Protein AF-A0AAN1PMI5-F1 (afdb_monomer_lite)

InterPro domains:
  IPR036388 Winged helix-like DNA-binding domain superfamily [G3DSA:1.10.10.10] (230-266)

Structure (mmCIF, N/CA/C/O backbone):
data_AF-A0AAN1PMI5-F1
#
_entry.id   AF-A0AAN1PMI5-F1
#
loop_
_atom_site.group_PDB
_atom_site.id
_atom_site.type_symbol
_atom_site.label_atom_id
_atom_site.label_alt_id
_atom_site.label_comp_id
_atom_site.label_asym_id
_atom_site.label_entity_id
_atom_site.label_seq_id
_atom_site.pdbx_PDB_ins_code
_atom_site.Cartn_x
_atom_site.Cartn_y
_atom_site.Cartn_z
_atom_site.occupancy
_atom_site.B_iso_or_equiv
_atom_site.auth_seq_id
_atom_site.auth_comp_id
_atom_site.auth_asym_id
_atom_site.auth_atom_id
_atom_site.pdbx_PDB_model_num
ATOM 1 N N . MET A 1 1 ? -7.254 13.431 30.956 1.00 27.53 1 MET A N 1
ATOM 2 C CA . MET A 1 1 ? -8.664 13.097 30.636 1.00 27.53 1 MET A CA 1
ATOM 3 C C . MET A 1 1 ? -8.718 12.300 29.336 1.00 27.53 1 MET A C 1
ATOM 5 O O . MET A 1 1 ? -8.447 12.850 28.279 1.00 27.53 1 MET A O 1
ATOM 9 N N . LEU A 1 2 ? -9.008 10.998 29.404 1.00 26.94 2 LEU A N 1
ATOM 10 C CA . LEU A 1 2 ? -9.153 10.134 28.225 1.00 26.94 2 LEU A CA 1
ATOM 11 C C . LEU A 1 2 ? -10.591 10.229 27.701 1.00 26.94 2 LEU A C 1
ATOM 13 O O . LEU A 1 2 ? -11.510 9.644 28.277 1.00 26.94 2 LEU A O 1
ATOM 17 N N . VAL A 1 3 ? -10.781 10.979 26.616 1.00 29.52 3 VAL A N 1
ATOM 18 C CA . VAL A 1 3 ? -12.061 11.077 25.907 1.00 29.52 3 VAL A CA 1
ATOM 19 C C . VAL A 1 3 ? -12.350 9.723 25.256 1.00 29.52 3 VAL A C 1
ATOM 21 O O . VAL A 1 3 ? -11.717 9.333 24.275 1.00 29.52 3 VAL A O 1
ATOM 24 N N . LYS A 1 4 ? -13.306 8.976 25.819 1.00 29.77 4 LYS A N 1
ATOM 25 C CA . LYS A 1 4 ? -13.893 7.802 25.167 1.00 29.77 4 LYS A CA 1
ATOM 26 C C . LYS A 1 4 ? -14.594 8.277 23.895 1.00 29.77 4 LYS A C 1
ATOM 28 O O . LYS A 1 4 ? -15.714 8.775 23.963 1.00 29.77 4 LYS A O 1
ATOM 33 N N . ALA A 1 5 ? -13.961 8.093 22.740 1.00 35.41 5 ALA A N 1
ATOM 34 C CA . ALA A 1 5 ? -14.649 8.194 21.463 1.00 35.41 5 ALA A CA 1
ATOM 35 C C . ALA A 1 5 ? -15.694 7.069 21.398 1.00 35.41 5 ALA A C 1
ATOM 37 O O . ALA A 1 5 ? -15.388 5.930 21.045 1.00 35.41 5 ALA A O 1
ATOM 38 N N . LYS A 1 6 ? -16.941 7.377 21.771 1.00 33.78 6 LYS A N 1
ATOM 39 C CA . LYS A 1 6 ? -18.114 6.594 21.372 1.00 33.78 6 LYS A CA 1
ATOM 40 C C . LYS A 1 6 ? -18.326 6.820 19.872 1.00 33.78 6 LYS A C 1
ATOM 42 O O . LYS A 1 6 ? -19.284 7.462 19.461 1.00 33.78 6 LYS A O 1
ATOM 47 N N . GLY A 1 7 ? -17.402 6.319 19.052 1.00 34.88 7 GLY A N 1
ATOM 48 C CA . GLY A 1 7 ? -17.653 6.166 17.628 1.00 34.88 7 GLY A CA 1
ATOM 49 C C . GLY A 1 7 ? -18.836 5.219 17.500 1.00 34.88 7 GLY A C 1
ATOM 50 O O . GLY A 1 7 ? -18.758 4.080 17.968 1.00 34.88 7 GLY A O 1
ATOM 51 N N . LYS A 1 8 ? -19.952 5.715 16.959 1.00 33.12 8 LYS A N 1
ATOM 52 C CA . LYS A 1 8 ? -21.109 4.886 16.624 1.00 33.12 8 LYS A CA 1
ATOM 53 C C . LYS A 1 8 ? -20.585 3.663 15.869 1.00 33.12 8 LYS A C 1
ATOM 55 O O . LYS A 1 8 ? -19.782 3.796 14.945 1.00 33.12 8 LYS A O 1
ATOM 60 N N . THR A 1 9 ? -20.975 2.471 16.316 1.00 34.53 9 THR A N 1
ATOM 61 C CA . THR A 1 9 ? -20.734 1.217 15.598 1.00 34.53 9 THR A CA 1
ATOM 62 C C . THR A 1 9 ? -21.056 1.464 14.124 1.00 34.53 9 THR A C 1
ATOM 64 O O . THR A 1 9 ? -22.118 2.042 13.886 1.00 34.53 9 THR A O 1
ATOM 67 N N . PRO A 1 10 ? -20.192 1.095 13.154 1.00 36.53 10 PRO A N 1
ATOM 68 C CA . PRO A 1 10 ? -20.501 1.299 11.746 1.00 36.53 10 PRO A CA 1
ATOM 69 C C . PRO A 1 10 ? -21.864 0.673 11.486 1.00 36.53 10 PRO A C 1
ATOM 71 O O . PRO A 1 10 ? -22.021 -0.546 11.622 1.00 36.53 10 PRO A O 1
ATOM 74 N N . GLN A 1 11 ? -22.864 1.515 11.233 1.00 34.16 11 GLN A N 1
ATOM 75 C CA . GLN A 1 11 ? -24.152 1.031 10.781 1.00 34.16 11 GLN A CA 1
ATOM 76 C C . GLN A 1 11 ? -23.886 0.269 9.484 1.00 34.16 11 GLN A C 1
ATOM 78 O O . GLN A 1 11 ? -22.974 0.625 8.728 1.00 34.16 11 GLN A O 1
ATOM 83 N N . ARG A 1 12 ? -24.624 -0.832 9.279 1.00 31.45 12 ARG A N 1
ATOM 84 C CA . ARG A 1 12 ? -24.643 -1.542 7.994 1.00 31.45 12 ARG A CA 1
ATOM 85 C C . ARG A 1 12 ? -24.665 -0.484 6.890 1.00 31.45 12 ARG A C 1
ATOM 87 O O . ARG A 1 12 ? -25.460 0.447 7.032 1.00 31.45 12 ARG A O 1
ATOM 94 N N . PRO A 1 13 ? -23.839 -0.589 5.834 1.00 33.56 13 PRO A N 1
ATOM 95 C CA . PRO A 1 13 ? -24.098 0.225 4.666 1.00 33.56 13 PRO A CA 1
ATOM 96 C C . PRO A 1 13 ? -25.544 -0.074 4.277 1.00 33.56 13 PRO A C 1
ATOM 98 O O . PRO A 1 13 ? -25.895 -1.225 4.004 1.00 33.56 13 PRO A O 1
ATOM 101 N N . SER A 1 14 ? -26.381 0.959 4.399 1.00 34.44 14 SER A N 1
ATOM 102 C CA . SER A 1 14 ? -27.652 1.057 3.703 1.00 34.44 14 SER A CA 1
ATOM 103 C C . SER A 1 14 ? -27.407 0.489 2.315 1.00 34.44 14 SER A C 1
ATOM 105 O O . SER A 1 14 ? -26.439 0.867 1.650 1.00 34.44 14 SER A O 1
ATOM 107 N N . SER A 1 15 ? -28.209 -0.495 1.926 1.00 42.62 15 SER A N 1
ATOM 108 C CA . SER A 1 15 ? -28.335 -0.876 0.532 1.00 42.62 15 SER A CA 1
ATOM 109 C C . SER A 1 15 ? -28.836 0.362 -0.209 1.00 42.62 15 SER A C 1
ATOM 111 O O . SER A 1 15 ? -30.043 0.564 -0.335 1.00 42.62 15 SER A O 1
ATOM 113 N N . ASP A 1 16 ? -27.902 1.222 -0.619 1.00 34.88 16 ASP A N 1
ATOM 114 C CA . ASP A 1 16 ? -28.136 2.382 -1.466 1.00 34.88 16 ASP A CA 1
ATOM 115 C C . ASP A 1 16 ? -28.576 1.853 -2.837 1.00 34.88 16 ASP A C 1
ATOM 117 O O . ASP A 1 16 ? -27.803 1.789 -3.790 1.00 34.88 16 ASP A O 1
ATOM 121 N N . ASN A 1 17 ? -29.856 1.494 -2.937 1.00 38.47 17 ASN A N 1
ATOM 122 C CA . ASN A 1 17 ? -30.593 1.283 -4.185 1.00 38.47 17 ASN A CA 1
ATOM 123 C C . ASN A 1 17 ? -30.896 2.614 -4.894 1.00 38.47 17 ASN A C 1
ATOM 125 O O . ASN A 1 17 ? -31.873 2.748 -5.623 1.00 38.47 17 ASN A O 1
ATOM 129 N N . ILE A 1 18 ? -30.057 3.625 -4.684 1.00 46.09 18 ILE A N 1
ATOM 130 C CA . ILE A 1 18 ? -30.156 4.916 -5.343 1.00 46.09 18 ILE A CA 1
ATOM 131 C C . ILE A 1 18 ? -28.731 5.348 -5.643 1.00 46.09 18 ILE A C 1
ATOM 133 O O . ILE A 1 18 ? -28.076 5.922 -4.782 1.00 46.09 18 ILE A O 1
ATOM 137 N N . ARG A 1 19 ? -28.228 5.078 -6.850 1.00 39.59 19 ARG A N 1
ATOM 138 C CA . ARG A 1 19 ? -27.081 5.814 -7.397 1.00 39.59 19 ARG A CA 1
ATOM 139 C C . ARG A 1 19 ? -27.031 5.685 -8.913 1.00 39.59 19 ARG A C 1
ATOM 141 O O . ARG A 1 19 ? -26.910 4.598 -9.469 1.00 39.59 19 ARG A O 1
ATOM 148 N N . LYS A 1 20 ? -27.110 6.850 -9.560 1.00 39.72 20 LYS A N 1
ATOM 149 C CA . LYS A 1 20 ? -26.684 7.097 -10.941 1.00 39.72 20 LYS A CA 1
ATOM 150 C C . LYS A 1 20 ? -25.371 6.348 -11.212 1.00 39.72 20 LYS A C 1
ATOM 152 O O . LYS A 1 20 ? -24.484 6.362 -10.358 1.00 39.72 20 LYS A O 1
ATOM 157 N N . LYS A 1 21 ? -25.262 5.720 -12.389 1.00 33.56 21 LYS A N 1
ATOM 158 C CA . LYS A 1 21 ? -24.075 5.005 -12.893 1.00 33.56 21 LYS A CA 1
ATOM 159 C C . LYS A 1 21 ? -22.876 5.958 -13.053 1.00 33.56 21 LYS A C 1
ATOM 161 O O . LYS A 1 21 ? -22.503 6.306 -14.164 1.00 33.56 21 LYS A O 1
ATOM 166 N N . TYR A 1 22 ? -22.266 6.384 -11.955 1.00 42.50 22 TYR A N 1
ATOM 167 C CA . TYR A 1 22 ? -20.871 6.801 -11.967 1.00 42.50 22 TYR A CA 1
ATOM 168 C C . TYR A 1 22 ? -20.057 5.533 -11.734 1.00 42.50 22 TYR A C 1
ATOM 170 O O . TYR A 1 22 ? -20.171 4.905 -10.679 1.00 42.50 22 TYR A O 1
ATOM 178 N N . THR A 1 23 ? -19.288 5.111 -12.736 1.00 45.38 23 THR A N 1
ATOM 179 C CA . THR A 1 23 ? -18.279 4.061 -12.578 1.00 45.38 23 THR A CA 1
ATOM 180 C C . THR A 1 23 ? -17.392 4.445 -11.404 1.00 45.38 23 THR A C 1
ATOM 182 O O . THR A 1 23 ? -16.664 5.432 -11.453 1.00 45.38 23 THR A O 1
ATOM 185 N N . THR A 1 24 ? -17.520 3.708 -10.304 1.00 58.81 24 THR A N 1
ATOM 186 C CA . THR A 1 24 ? -16.707 3.932 -9.115 1.00 58.81 24 THR A CA 1
ATOM 187 C C . THR A 1 24 ? -15.262 3.622 -9.491 1.00 58.81 24 THR A C 1
ATOM 189 O O . THR A 1 24 ? -14.942 2.460 -9.737 1.00 58.81 24 THR A O 1
ATOM 192 N N . LEU A 1 25 ? -14.411 4.648 -9.586 1.00 65.25 25 LEU A N 1
ATOM 193 C CA . LEU A 1 25 ? -12.983 4.471 -9.849 1.00 65.25 25 LEU A CA 1
ATOM 194 C C . LEU A 1 25 ? -12.391 3.613 -8.729 1.00 65.25 25 LEU A C 1
ATOM 196 O O . LEU A 1 25 ? -12.388 3.997 -7.558 1.00 65.25 25 LEU A O 1
ATOM 200 N N . ALA A 1 26 ? -11.959 2.409 -9.094 1.00 80.00 26 ALA A N 1
ATOM 201 C CA . ALA A 1 26 ? -11.334 1.494 -8.161 1.00 80.00 26 ALA A CA 1
ATOM 202 C C . ALA A 1 26 ? -9.958 2.034 -7.753 1.00 80.00 26 ALA A C 1
ATOM 204 O O . ALA A 1 26 ? -9.209 2.556 -8.579 1.00 80.00 26 ALA A O 1
ATOM 205 N N . LEU A 1 27 ? -9.608 1.879 -6.478 1.00 87.75 27 LEU A N 1
ATOM 206 C CA . LEU A 1 27 ? -8.244 2.117 -6.027 1.00 87.75 27 LEU A CA 1
ATOM 207 C C . LEU A 1 27 ? -7.333 1.029 -6.618 1.00 87.75 27 LEU A C 1
ATOM 209 O O . LEU A 1 27 ? -7.726 -0.138 -6.637 1.00 87.75 27 LEU A O 1
ATOM 213 N N . PRO A 1 28 ? -6.104 1.358 -7.051 1.00 87.31 28 PRO A N 1
ATOM 214 C CA . PRO A 1 28 ? -5.184 0.356 -7.596 1.00 87.31 28 PRO A CA 1
ATOM 215 C C . PRO A 1 28 ? -4.772 -0.673 -6.528 1.00 87.31 28 PRO A C 1
ATOM 217 O O . PRO A 1 28 ? -4.645 -1.871 -6.799 1.00 87.31 28 PRO A O 1
ATOM 220 N N . PHE A 1 29 ? -4.661 -0.214 -5.280 1.00 93.62 29 PHE A N 1
ATOM 221 C CA . PHE A 1 29 ? -4.313 -1.015 -4.112 1.00 93.62 29 PHE A CA 1
ATOM 222 C C . PHE A 1 29 ? -5.355 -0.865 -3.009 1.00 93.62 29 PHE A C 1
ATOM 224 O O . PHE A 1 29 ? -6.079 0.128 -2.926 1.00 93.62 29 PHE A O 1
ATOM 231 N N . CYS A 1 30 ? -5.411 -1.853 -2.123 1.00 96.00 30 CYS A N 1
ATOM 232 C CA . CYS A 1 30 ? -6.279 -1.841 -0.961 1.00 96.00 30 CYS A CA 1
ATOM 233 C C . CYS A 1 30 ? -6.060 -0.580 -0.124 1.00 96.00 30 CYS A C 1
ATOM 235 O O . CYS A 1 30 ? -4.937 -0.299 0.271 1.00 96.00 30 CYS A O 1
ATOM 237 N N . ALA A 1 31 ? -7.130 0.111 0.269 1.00 96.94 31 ALA A N 1
ATOM 238 C CA . ALA A 1 31 ? -7.061 1.294 1.130 1.00 96.94 31 ALA A CA 1
ATOM 239 C C . ALA A 1 31 ? -6.265 1.095 2.435 1.00 96.94 31 ALA A C 1
ATOM 241 O O . ALA A 1 31 ? -5.736 2.057 2.982 1.00 96.94 31 ALA A O 1
ATOM 242 N N . LEU A 1 32 ? -6.154 -0.144 2.921 1.00 97.19 32 LEU A N 1
ATOM 243 C CA . LEU A 1 32 ? -5.538 -0.489 4.203 1.00 97.19 32 LEU A CA 1
ATOM 244 C C . LEU A 1 32 ? -4.182 -1.204 4.086 1.00 97.19 32 LEU A C 1
ATOM 246 O O . LEU A 1 32 ? -3.560 -1.450 5.116 1.00 97.19 32 LEU A O 1
ATOM 250 N N . CYS A 1 33 ? -3.718 -1.559 2.882 1.00 96.88 33 CYS A N 1
ATOM 251 C CA . CYS A 1 33 ? -2.404 -2.183 2.688 1.00 96.88 33 CYS A CA 1
ATOM 252 C C . CYS A 1 33 ? -1.853 -1.976 1.264 1.00 96.88 33 CYS A C 1
ATOM 254 O O . CYS A 1 33 ? -2.331 -1.132 0.508 1.00 96.88 33 CYS A O 1
ATOM 256 N N . TYR A 1 34 ? -0.822 -2.737 0.906 1.00 96.00 34 TYR A N 1
ATOM 257 C CA . TYR A 1 34 ? -0.149 -2.688 -0.393 1.00 96.00 34 TYR A CA 1
ATOM 258 C C . TYR A 1 34 ? -0.754 -3.619 -1.448 1.00 96.00 34 TYR A C 1
ATOM 260 O O . TYR A 1 34 ? -0.501 -3.429 -2.627 1.00 96.00 34 TYR A O 1
ATOM 268 N N . LYS A 1 35 ? -1.562 -4.610 -1.047 1.00 95.25 35 LYS A N 1
ATOM 269 C CA . LYS A 1 35 ? -2.111 -5.615 -1.969 1.00 95.25 35 LYS A CA 1
ATOM 270 C C . LYS A 1 35 ? -3.091 -5.002 -2.966 1.00 95.25 35 LYS A C 1
ATOM 272 O O . LYS A 1 35 ? -3.904 -4.155 -2.577 1.00 95.25 35 LYS A O 1
ATOM 277 N N . ARG A 1 36 ? -3.087 -5.481 -4.211 1.00 91.69 36 ARG A N 1
ATOM 278 C CA . ARG A 1 36 ? -4.077 -5.141 -5.248 1.00 91.69 36 ARG A CA 1
ATOM 279 C C . ARG A 1 36 ? -5.511 -5.333 -4.734 1.00 91.69 36 ARG A C 1
ATOM 281 O O . ARG A 1 36 ? -5.822 -6.271 -3.990 1.00 91.69 36 ARG A O 1
ATOM 288 N N . VAL A 1 37 ? -6.423 -4.452 -5.148 1.00 90.56 37 VAL A N 1
ATOM 289 C CA . VAL A 1 37 ? -7.854 -4.654 -4.867 1.00 90.56 37 VAL A CA 1
ATOM 290 C C . VAL A 1 37 ? -8.370 -5.883 -5.615 1.00 90.56 37 VAL A C 1
ATOM 292 O O . VAL A 1 37 ? -7.990 -6.132 -6.762 1.00 90.56 37 VAL A O 1
ATOM 295 N N . ASN A 1 38 ? -9.249 -6.659 -4.984 1.00 81.94 38 ASN A N 1
ATOM 296 C CA . ASN A 1 38 ? -9.798 -7.879 -5.574 1.00 81.94 38 ASN A CA 1
ATOM 297 C C . ASN A 1 38 ? -11.257 -8.054 -5.137 1.00 81.94 38 ASN A C 1
ATOM 299 O O . ASN A 1 38 ? -11.535 -8.060 -3.939 1.00 81.94 38 ASN A O 1
ATOM 303 N N . GLN A 1 39 ? -12.179 -8.176 -6.100 1.00 80.06 39 GLN A N 1
ATOM 304 C CA . GLN A 1 39 ? -13.631 -8.317 -5.876 1.00 80.06 39 GLN A CA 1
ATOM 305 C C . GLN A 1 39 ? -14.281 -7.179 -5.055 1.00 80.06 39 GLN A C 1
ATOM 307 O O . GLN A 1 39 ? -15.421 -7.291 -4.612 1.00 80.06 39 GLN A O 1
ATOM 312 N N . SER A 1 40 ? -13.566 -6.072 -4.860 1.00 86.62 40 SER A N 1
ATOM 313 C CA . SER A 1 40 ? -14.019 -4.830 -4.238 1.00 86.62 40 SER A CA 1
ATOM 314 C C . SER A 1 40 ? -13.297 -3.672 -4.931 1.00 86.62 40 SER A C 1
ATOM 316 O O . SER A 1 40 ? -12.124 -3.835 -5.268 1.00 86.62 40 SER A O 1
ATOM 318 N N . PRO A 1 41 ? -13.937 -2.504 -5.121 1.00 90.38 41 PRO A N 1
ATOM 319 C CA . PRO A 1 41 ? -13.270 -1.338 -5.701 1.00 90.38 41 PRO A CA 1
ATOM 320 C C . PRO A 1 41 ? -12.181 -0.752 -4.790 1.00 90.38 41 PRO A C 1
ATOM 322 O O . PRO A 1 41 ? -11.367 0.038 -5.248 1.00 90.38 41 PRO A O 1
ATOM 325 N N . TYR A 1 42 ? -12.147 -1.119 -3.504 1.00 94.06 42 TYR A N 1
ATOM 326 C CA . TYR A 1 42 ? -11.321 -0.422 -2.512 1.00 94.06 42 TYR A CA 1
ATOM 327 C C . TYR A 1 42 ? -10.455 -1.323 -1.639 1.00 94.06 42 TYR A C 1
ATOM 329 O O . TYR A 1 42 ? -9.503 -0.849 -1.016 1.00 94.06 42 TYR A O 1
ATOM 337 N N . TYR A 1 43 ? -10.787 -2.608 -1.532 1.00 94.62 43 TYR A N 1
ATOM 338 C CA . TYR A 1 43 ? -10.150 -3.504 -0.575 1.00 94.62 43 TYR A CA 1
ATOM 339 C C . TYR A 1 43 ? -9.634 -4.771 -1.254 1.00 94.62 43 TYR A C 1
ATOM 341 O O . TYR A 1 43 ? -10.212 -5.269 -2.220 1.00 94.62 43 TYR A O 1
ATOM 349 N N . CYS A 1 44 ? -8.527 -5.304 -0.740 1.00 93.69 44 CYS A N 1
ATOM 350 C CA . CYS A 1 44 ? -8.104 -6.656 -1.074 1.00 93.69 44 CYS A CA 1
ATOM 351 C C . CYS A 1 44 ? -8.992 -7.672 -0.340 1.00 93.69 44 CYS A C 1
ATOM 353 O O . CYS A 1 44 ? -9.767 -7.325 0.558 1.00 93.69 44 CYS A O 1
ATOM 355 N N . ARG A 1 45 ? -8.831 -8.952 -0.684 1.00 91.38 45 ARG A N 1
ATOM 356 C CA . ARG A 1 45 ? -9.569 -10.062 -0.065 1.00 91.38 45 ARG A CA 1
ATOM 357 C C . ARG A 1 45 ? -9.462 -10.068 1.466 1.00 91.38 45 ARG A C 1
ATOM 359 O O . ARG A 1 45 ? -10.458 -10.299 2.147 1.00 91.38 45 ARG A O 1
ATOM 366 N N . ASP A 1 46 ? -8.282 -9.759 1.999 1.00 92.69 46 ASP A N 1
ATOM 367 C CA . ASP A 1 46 ? -7.996 -9.840 3.437 1.00 92.69 46 ASP A CA 1
ATOM 368 C C . ASP A 1 46 ? -8.626 -8.686 4.233 1.00 92.69 46 ASP A C 1
ATOM 370 O O . ASP A 1 46 ? -8.904 -8.827 5.420 1.00 92.69 46 ASP A O 1
ATOM 374 N N . HIS A 1 47 ? -8.899 -7.556 3.577 1.00 94.19 47 HIS A N 1
ATOM 375 C CA . HIS A 1 47 ? -9.456 -6.351 4.196 1.00 94.19 47 HIS A CA 1
ATOM 376 C C . HIS 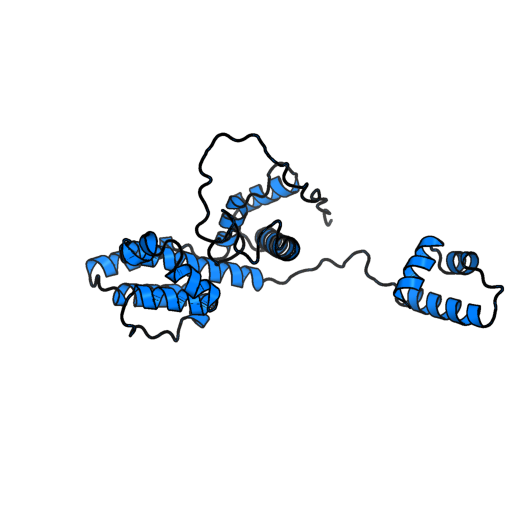A 1 47 ? -10.870 -6.023 3.712 1.00 94.19 47 HIS A C 1
ATOM 378 O O . HIS A 1 47 ? -11.350 -4.906 3.907 1.00 94.19 47 HIS A O 1
ATOM 384 N N . HIS A 1 48 ? -11.559 -6.976 3.088 1.00 90.44 48 HIS A N 1
ATOM 385 C CA . HIS A 1 48 ? -12.921 -6.760 2.629 1.00 90.44 48 HIS A CA 1
ATOM 386 C C . HIS A 1 48 ? -13.852 -6.478 3.822 1.00 90.44 48 HIS A C 1
ATOM 388 O O . HIS A 1 48 ? -14.005 -7.308 4.717 1.00 90.44 48 HIS A O 1
ATOM 394 N N . SER A 1 49 ? -14.547 -5.337 3.799 1.00 85.12 49 SER A N 1
ATOM 395 C CA . SER A 1 49 ? -15.367 -4.843 4.919 1.00 85.12 49 SER A CA 1
ATOM 396 C C . SER A 1 49 ? -16.472 -5.807 5.369 1.00 85.12 49 SER A C 1
ATOM 398 O O . SER A 1 49 ? -16.698 -5.951 6.569 1.00 85.12 49 SER A O 1
ATOM 400 N N . SER A 1 50 ? -17.131 -6.492 4.428 1.00 85.62 50 SER A N 1
ATOM 401 C CA . SER A 1 50 ? -18.151 -7.511 4.730 1.00 85.62 50 SER A CA 1
ATOM 402 C C . SER A 1 50 ? -17.577 -8.918 4.939 1.00 85.62 50 SER A C 1
ATOM 404 O O . SER A 1 50 ? -17.898 -9.563 5.930 1.00 85.62 50 SER A O 1
ATOM 406 N N . ARG A 1 51 ? -16.720 -9.401 4.025 1.00 87.88 51 ARG A N 1
ATOM 407 C CA . ARG A 1 51 ? -16.228 -10.792 4.034 1.00 87.88 51 ARG A CA 1
ATOM 408 C C . ARG A 1 51 ? -15.174 -11.063 5.107 1.00 87.88 51 ARG A C 1
ATOM 410 O O . ARG A 1 51 ? -15.091 -12.180 5.596 1.00 87.88 51 ARG A O 1
ATOM 417 N N . ASN A 1 52 ? -14.400 -10.049 5.498 1.00 90.12 52 ASN A N 1
ATOM 418 C CA . ASN A 1 52 ? -13.417 -10.140 6.576 1.00 90.12 52 ASN A CA 1
ATOM 419 C C . ASN A 1 52 ? -13.515 -8.928 7.517 1.00 90.12 52 ASN A C 1
ATOM 421 O O . ASN A 1 52 ? -12.561 -8.181 7.751 1.00 90.12 52 ASN A O 1
ATOM 425 N N . ALA A 1 53 ? -14.716 -8.719 8.065 1.00 90.00 53 ALA A N 1
ATOM 426 C CA . ALA A 1 53 ? -15.043 -7.550 8.880 1.00 90.00 53 ALA A CA 1
ATOM 427 C C . ALA A 1 53 ? -14.130 -7.377 10.107 1.00 90.00 53 ALA A C 1
ATOM 429 O O . ALA A 1 53 ? -13.886 -6.248 10.541 1.00 90.00 53 ALA A O 1
ATOM 430 N N . LEU A 1 54 ? -13.635 -8.476 10.688 1.00 91.19 54 LEU A N 1
ATOM 431 C CA . LEU A 1 54 ? -12.728 -8.426 11.833 1.00 91.19 54 LEU A CA 1
ATOM 432 C C . LEU A 1 54 ? -11.353 -7.883 11.431 1.00 91.19 54 LEU A C 1
ATOM 434 O O . LEU A 1 54 ? -10.875 -6.941 12.069 1.00 91.19 54 LEU A O 1
ATOM 438 N N . ALA A 1 55 ? -10.745 -8.429 10.371 1.00 92.38 55 ALA A N 1
ATOM 439 C CA . ALA A 1 55 ? -9.460 -7.949 9.867 1.00 92.38 55 ALA A CA 1
ATOM 440 C C . ALA A 1 55 ? -9.561 -6.497 9.392 1.00 92.38 55 ALA A C 1
ATOM 442 O O . ALA A 1 55 ? -8.739 -5.673 9.789 1.00 92.38 55 ALA A O 1
ATOM 443 N N . TYR A 1 56 ? -10.630 -6.155 8.663 1.00 94.19 56 TYR A N 1
ATOM 444 C CA . TYR A 1 56 ? -10.944 -4.777 8.281 1.00 94.19 56 TYR A CA 1
ATOM 445 C C . TYR A 1 56 ? -10.973 -3.843 9.501 1.00 94.19 56 TYR A C 1
ATOM 447 O O . TYR A 1 56 ? -10.213 -2.881 9.568 1.00 94.19 56 TYR A O 1
ATOM 455 N N . LYS A 1 57 ? -11.784 -4.148 10.528 1.00 93.00 57 LYS A N 1
ATOM 456 C CA . LYS A 1 57 ? -11.882 -3.312 11.740 1.00 93.00 57 LYS A CA 1
ATOM 457 C C . LYS A 1 57 ? -10.542 -3.190 12.467 1.00 93.00 57 LYS A C 1
ATOM 459 O O . LYS A 1 57 ? -10.241 -2.117 12.987 1.00 93.00 57 LYS A O 1
ATOM 464 N N . LYS A 1 58 ? -9.753 -4.267 12.530 1.00 93.00 58 LYS A N 1
ATOM 465 C CA . LYS A 1 58 ? -8.429 -4.268 13.168 1.00 93.00 58 LYS A CA 1
ATOM 466 C C . LYS A 1 58 ? -7.458 -3.356 12.414 1.00 93.00 58 LYS A C 1
ATOM 468 O O . LYS A 1 58 ? -6.856 -2.488 13.043 1.00 93.00 58 LYS A O 1
ATOM 473 N N . ALA A 1 59 ? -7.361 -3.504 11.095 1.00 95.19 59 ALA A N 1
ATOM 474 C CA . ALA A 1 59 ? -6.507 -2.683 10.242 1.00 95.19 59 ALA A CA 1
ATOM 475 C C . ALA A 1 59 ? -6.920 -1.202 10.278 1.00 95.19 59 ALA A C 1
ATOM 477 O O . ALA A 1 59 ? -6.082 -0.338 10.525 1.00 95.19 59 ALA A O 1
ATOM 478 N N . THR A 1 60 ? -8.219 -0.905 10.168 1.00 95.44 60 THR A N 1
ATOM 479 C CA . THR A 1 60 ? -8.743 0.465 10.259 1.00 95.44 60 THR A CA 1
ATOM 480 C C . THR A 1 60 ? -8.418 1.115 11.600 1.00 95.44 60 THR A C 1
ATOM 482 O O . THR A 1 60 ? -7.905 2.230 11.633 1.00 95.44 60 THR A O 1
ATOM 485 N N . ARG A 1 61 ? -8.665 0.430 12.727 1.00 92.88 61 ARG A N 1
ATOM 486 C CA . ARG A 1 61 ? -8.322 0.965 14.060 1.00 92.88 61 ARG A CA 1
ATOM 487 C C . ARG A 1 61 ? -6.828 1.222 14.195 1.00 92.88 61 ARG A C 1
ATOM 489 O O . ARG A 1 61 ? -6.444 2.230 14.782 1.00 92.88 61 ARG A O 1
ATOM 496 N N . ARG A 1 62 ? -6.003 0.320 13.659 1.00 94.50 62 ARG A N 1
ATOM 497 C CA . ARG A 1 62 ? -4.552 0.472 13.683 1.00 94.50 62 ARG A CA 1
ATOM 498 C C . ARG A 1 62 ? -4.116 1.714 12.918 1.00 94.50 62 ARG A C 1
ATOM 500 O O . ARG A 1 62 ? -3.384 2.521 13.478 1.00 94.50 62 ARG A O 1
ATOM 507 N N . LEU A 1 63 ? -4.622 1.905 11.701 1.00 96.38 63 LEU A N 1
ATOM 508 C CA . LEU A 1 63 ? -4.299 3.072 10.887 1.00 96.38 63 LEU A CA 1
ATOM 509 C C . LEU A 1 63 ? -4.786 4.376 11.535 1.00 96.38 63 LEU A C 1
ATOM 511 O O . LEU A 1 63 ? -4.010 5.313 11.669 1.00 96.38 63 LEU A O 1
ATOM 515 N N . VAL A 1 64 ? -6.029 4.420 12.026 1.00 94.44 64 VAL A N 1
ATOM 516 C CA . VAL A 1 64 ? -6.572 5.582 12.761 1.00 94.44 64 VAL A CA 1
ATOM 517 C C . VAL A 1 64 ? -5.689 5.930 13.966 1.00 94.44 64 VAL A C 1
ATOM 519 O O . VAL A 1 64 ? -5.382 7.097 14.205 1.00 94.44 64 VAL A O 1
ATOM 522 N N . SER A 1 65 ? -5.264 4.918 14.730 1.00 93.06 65 SER A N 1
ATOM 523 C CA . SER A 1 65 ? -4.365 5.107 15.870 1.00 93.06 65 SER A CA 1
ATOM 524 C C . SER A 1 65 ? -2.990 5.607 15.432 1.00 93.06 65 SER A C 1
ATOM 526 O O . SER A 1 65 ? -2.422 6.474 16.094 1.00 93.06 65 SER A O 1
ATOM 528 N N . ALA A 1 66 ? -2.468 5.097 14.315 1.00 94.94 66 ALA A N 1
ATOM 529 C CA . ALA A 1 66 ? -1.194 5.537 13.772 1.00 94.94 66 ALA A CA 1
ATOM 530 C C . ALA A 1 66 ? -1.241 7.018 13.373 1.00 94.94 66 ALA A C 1
ATOM 532 O O . ALA A 1 66 ? -0.385 7.792 13.795 1.00 94.94 66 ALA A O 1
ATOM 533 N N . VAL A 1 67 ? -2.287 7.437 12.650 1.00 95.06 67 VAL A N 1
ATOM 534 C CA . VAL A 1 67 ? -2.501 8.844 12.265 1.00 95.06 67 VAL A CA 1
ATOM 535 C C . VAL A 1 67 ? -2.606 9.732 13.498 1.00 95.06 67 VAL A C 1
ATOM 537 O O . VAL A 1 67 ? -1.982 10.787 13.557 1.00 95.06 67 VAL A O 1
ATOM 540 N N . TYR A 1 68 ? -3.344 9.290 14.517 1.00 92.31 68 TYR A N 1
ATOM 541 C CA . TYR A 1 68 ? -3.505 10.057 15.748 1.00 92.31 68 TYR A CA 1
ATOM 542 C C . TYR A 1 68 ? -2.182 10.333 16.472 1.00 92.31 68 TYR A C 1
ATOM 544 O O . TYR A 1 68 ? -1.981 11.438 16.971 1.00 92.31 68 TYR A O 1
ATOM 552 N N . ARG A 1 69 ? -1.318 9.320 16.563 1.00 90.56 69 ARG A N 1
ATOM 553 C CA . ARG A 1 69 ? -0.142 9.334 17.442 1.00 90.56 69 ARG A CA 1
ATOM 554 C C . ARG A 1 69 ? 1.135 9.767 16.736 1.00 90.56 69 ARG A C 1
ATOM 556 O O . ARG A 1 69 ? 1.956 10.430 17.354 1.00 90.56 69 ARG A O 1
ATOM 563 N N . TYR A 1 70 ? 1.297 9.379 15.474 1.00 92.69 70 TYR A N 1
ATOM 564 C CA . TYR A 1 70 ? 2.583 9.443 14.777 1.00 92.69 70 TYR A CA 1
ATOM 565 C C . TYR A 1 70 ? 2.559 10.313 13.519 1.00 92.69 70 TYR A C 1
ATOM 567 O O . TYR A 1 70 ? 3.619 10.619 12.987 1.00 92.69 70 TYR A O 1
ATOM 575 N N . SER A 1 71 ? 1.388 10.736 13.026 1.00 91.88 71 SER A N 1
ATOM 576 C CA . SER A 1 71 ? 1.357 11.686 11.910 1.00 91.88 71 SER A CA 1
ATOM 577 C C . SER A 1 71 ? 1.757 13.087 12.374 1.00 91.88 71 SER A C 1
ATOM 579 O O . SER A 1 71 ? 1.347 13.544 13.444 1.00 91.88 71 SER A O 1
ATOM 581 N N . ASN A 1 72 ? 2.502 13.800 11.530 1.00 90.00 72 ASN A N 1
ATOM 582 C CA . ASN A 1 72 ? 2.794 15.227 11.687 1.00 90.00 72 ASN A CA 1
ATOM 583 C C . ASN A 1 72 ? 1.955 16.115 10.755 1.00 90.00 72 ASN A C 1
ATOM 585 O O . ASN A 1 72 ? 2.046 17.339 10.831 1.00 90.00 72 ASN A O 1
ATOM 589 N N . ASP A 1 73 ? 1.099 15.522 9.919 1.00 92.25 73 ASP A N 1
ATOM 590 C CA . ASP A 1 73 ? 0.266 16.264 8.977 1.00 92.25 73 ASP A CA 1
ATOM 591 C C . ASP A 1 73 ? -0.889 16.970 9.710 1.00 92.25 73 ASP A C 1
ATOM 593 O O . ASP A 1 73 ? -1.802 16.340 10.255 1.00 92.25 73 ASP A O 1
ATOM 597 N N . LYS A 1 74 ? -0.842 18.308 9.746 1.00 90.50 74 LYS A N 1
ATOM 598 C CA . LYS A 1 74 ? -1.852 19.139 10.421 1.00 90.50 74 LYS A CA 1
ATOM 599 C C . LYS A 1 74 ? -3.236 19.002 9.781 1.00 90.50 74 LYS A C 1
ATOM 601 O O . LYS A 1 74 ? -4.236 19.023 10.501 1.00 90.50 74 LYS A O 1
ATOM 606 N N . SER A 1 75 ? -3.299 18.860 8.458 1.00 91.31 75 SER A N 1
ATOM 607 C CA . SER A 1 75 ? -4.561 18.721 7.729 1.00 91.31 75 SER A CA 1
ATOM 608 C C . SER A 1 75 ? -5.220 17.376 8.037 1.00 91.31 75 SER A C 1
ATOM 610 O O . SER A 1 75 ? -6.411 17.318 8.339 1.00 91.31 75 SER A O 1
ATOM 612 N N . GLU A 1 76 ? -4.432 16.305 8.109 1.00 91.44 76 GLU A N 1
ATOM 613 C CA . GLU A 1 76 ? -4.964 14.978 8.408 1.00 91.44 76 GLU A CA 1
ATOM 614 C C . GLU A 1 76 ? -5.286 14.802 9.897 1.00 91.44 76 GLU A C 1
ATOM 616 O O . GLU A 1 76 ? -6.253 14.121 10.246 1.00 91.44 76 GLU A O 1
ATOM 621 N N . LYS A 1 77 ? -4.591 15.518 10.793 1.00 89.81 77 LYS A N 1
ATOM 622 C CA . LYS A 1 77 ? -5.024 15.660 12.195 1.00 89.81 77 LYS A CA 1
ATOM 623 C C . LYS A 1 77 ? -6.382 16.348 12.321 1.00 89.81 77 LYS A C 1
ATOM 625 O O . LYS A 1 77 ? -7.180 15.949 13.172 1.00 89.81 77 LYS A O 1
ATOM 630 N N . ARG A 1 78 ? -6.669 17.351 11.484 1.00 90.75 78 ARG A N 1
ATOM 631 C CA . ARG A 1 78 ? -7.991 17.990 11.433 1.00 90.75 78 ARG A CA 1
ATOM 632 C C . ARG A 1 78 ? -9.055 16.997 10.962 1.00 90.75 78 ARG A C 1
ATOM 634 O O . ARG A 1 78 ? -10.017 16.790 11.696 1.00 90.75 78 ARG A O 1
ATOM 641 N N . ASN A 1 79 ? -8.824 16.299 9.846 1.00 89.94 79 ASN A N 1
ATOM 642 C CA . ASN A 1 79 ? -9.742 15.269 9.336 1.00 89.94 79 ASN A CA 1
ATOM 643 C C . ASN A 1 79 ? -10.023 14.176 10.380 1.00 89.94 79 ASN A C 1
ATOM 645 O O . ASN A 1 79 ? -11.156 13.721 10.540 1.00 89.94 79 ASN A O 1
ATOM 649 N N . LEU A 1 80 ? -9.003 13.771 11.141 1.00 90.94 80 LEU A N 1
ATOM 650 C CA . LEU A 1 80 ? -9.157 12.824 12.241 1.00 90.94 80 LEU A CA 1
ATOM 651 C C . LEU A 1 80 ? -10.051 13.369 13.368 1.00 90.94 80 LEU A C 1
ATOM 653 O O . LEU A 1 80 ? -10.841 12.616 13.940 1.00 90.94 80 LEU A O 1
ATOM 657 N N . ASN A 1 81 ? -9.920 14.648 13.725 1.00 89.62 81 ASN A N 1
ATOM 658 C CA . ASN A 1 81 ? -10.766 15.273 14.742 1.00 89.62 81 ASN A CA 1
ATOM 659 C C . ASN A 1 81 ? -12.218 15.404 14.267 1.00 89.62 81 ASN A C 1
ATOM 661 O O . ASN A 1 81 ? -13.129 15.114 15.041 1.00 89.62 81 ASN A O 1
ATOM 665 N N . ASP A 1 82 ? -12.434 15.752 13.000 1.00 90.06 82 ASP A N 1
ATOM 666 C CA . ASP A 1 82 ? -13.762 15.798 12.374 1.00 90.06 82 ASP A CA 1
ATOM 667 C C . ASP A 1 82 ? -14.413 14.406 12.386 1.00 90.06 82 ASP A C 1
ATOM 669 O O . ASP A 1 82 ? -15.553 14.246 12.822 1.00 90.06 82 ASP A O 1
ATOM 673 N N . TYR A 1 83 ? -13.652 13.357 12.058 1.00 89.94 83 TYR A N 1
ATOM 674 C CA . TYR A 1 83 ? -14.117 11.971 12.174 1.00 89.94 83 TYR A CA 1
ATOM 675 C C . TYR A 1 83 ? -14.499 11.596 13.616 1.00 89.94 83 TYR A C 1
ATOM 677 O O . TYR A 1 83 ? -15.532 10.967 13.847 1.00 89.94 83 TYR A O 1
ATOM 685 N N . LYS A 1 84 ? -13.698 11.997 14.613 1.00 87.81 84 LYS A N 1
ATOM 686 C CA . LYS A 1 84 ? -13.996 11.732 16.033 1.00 87.81 84 LYS A CA 1
ATOM 687 C C . LYS A 1 84 ? -15.264 12.439 16.517 1.00 87.81 84 LYS A C 1
ATOM 689 O O . LYS A 1 84 ? -15.934 11.902 17.398 1.00 87.81 84 LYS A O 1
ATOM 694 N N . ARG A 1 85 ? -15.569 13.619 15.968 1.00 89.56 85 ARG A N 1
ATOM 695 C CA . ARG A 1 85 ? -16.799 14.380 16.240 1.00 89.56 85 ARG A CA 1
ATOM 696 C C . ARG A 1 85 ? -18.016 13.835 15.491 1.00 89.56 85 ARG A C 1
ATOM 698 O O . ARG A 1 85 ? -19.139 14.032 15.941 1.00 89.56 85 ARG A O 1
ATOM 705 N N . GLY A 1 86 ? -17.788 13.075 14.421 1.00 89.25 86 GLY A N 1
ATOM 706 C CA . GLY A 1 86 ? -18.835 12.568 13.535 1.00 89.25 86 GLY A CA 1
ATOM 707 C C . GLY A 1 86 ? -19.149 13.500 12.364 1.00 89.25 86 GLY A C 1
ATOM 708 O O . GLY A 1 86 ? -20.072 13.208 11.611 1.00 89.25 86 GLY A O 1
ATOM 709 N N . ASP A 1 87 ? -18.366 14.567 12.189 1.00 89.19 87 ASP A N 1
ATOM 710 C CA . ASP A 1 87 ? -18.502 15.550 11.106 1.00 89.19 87 ASP A CA 1
ATOM 711 C C . ASP A 1 87 ? -17.936 15.021 9.777 1.00 89.19 87 ASP A C 1
ATOM 713 O O . ASP A 1 87 ? -18.215 15.554 8.706 1.00 89.19 87 ASP A O 1
ATOM 717 N N . LEU A 1 88 ? -17.133 13.954 9.839 1.00 89.50 88 LEU A N 1
ATOM 718 C CA . LEU A 1 88 ? -16.508 13.324 8.684 1.00 89.50 88 LEU A CA 1
ATOM 719 C C . LEU A 1 88 ? -16.717 11.806 8.701 1.00 89.50 88 LEU A C 1
ATOM 721 O O . LEU A 1 88 ? -16.550 11.140 9.724 1.00 89.50 88 LEU A O 1
ATOM 725 N N . THR A 1 89 ? -17.043 11.241 7.536 1.00 90.62 89 THR A N 1
ATOM 726 C CA . THR A 1 89 ? -17.160 9.788 7.347 1.00 90.62 89 THR A CA 1
ATOM 727 C C . THR A 1 89 ? -15.820 9.195 6.929 1.00 90.62 89 THR A C 1
ATOM 729 O O . THR A 1 89 ? -15.145 9.715 6.045 1.00 90.62 89 THR A O 1
ATOM 732 N N . LEU A 1 90 ? -15.443 8.066 7.530 1.00 90.44 90 LEU A N 1
ATOM 733 C CA . LEU A 1 90 ? -14.202 7.371 7.201 1.00 90.44 90 LEU A CA 1
ATOM 734 C C . LEU A 1 90 ? -14.342 6.599 5.879 1.00 90.44 90 LEU A C 1
ATOM 736 O O . LEU A 1 90 ? -14.803 5.457 5.863 1.00 90.44 90 LEU A O 1
ATOM 740 N N . THR A 1 91 ? -13.964 7.238 4.772 1.00 92.50 91 THR A N 1
ATOM 741 C CA . THR A 1 91 ? -14.020 6.657 3.422 1.00 92.50 91 THR A CA 1
ATOM 742 C C . THR A 1 91 ? -12.778 5.823 3.094 1.00 92.50 91 THR A C 1
ATOM 744 O O . THR A 1 91 ? -11.724 5.957 3.721 1.00 92.50 91 THR A O 1
ATOM 747 N N . ALA A 1 92 ? -12.882 4.959 2.078 1.00 93.81 92 ALA A N 1
ATOM 748 C CA . ALA A 1 92 ? -11.740 4.204 1.564 1.00 93.81 92 ALA A CA 1
ATOM 749 C C . ALA A 1 92 ? -10.624 5.114 1.029 1.00 93.81 92 ALA A C 1
ATOM 751 O O . ALA A 1 92 ? -9.454 4.844 1.272 1.00 93.81 92 ALA A O 1
ATOM 752 N N . GLU A 1 93 ? -10.978 6.206 0.354 1.00 93.19 93 GLU A N 1
ATOM 753 C CA . GLU A 1 93 ? -10.024 7.202 -0.144 1.00 93.19 93 GLU A CA 1
ATOM 754 C C . GLU A 1 93 ? -9.257 7.864 1.000 1.00 93.19 93 GLU A C 1
ATOM 756 O O . GLU A 1 93 ? -8.033 7.965 0.947 1.00 93.19 93 GLU A O 1
ATOM 761 N N . LEU A 1 94 ? -9.953 8.245 2.077 1.00 94.19 94 LEU A N 1
ATOM 762 C CA . LEU A 1 94 ? -9.306 8.827 3.248 1.00 94.19 94 LEU A CA 1
ATOM 763 C C . LEU A 1 94 ? -8.330 7.838 3.893 1.00 94.19 94 LEU A C 1
ATOM 765 O O . LEU A 1 94 ? -7.198 8.204 4.188 1.00 94.19 94 LEU A O 1
ATOM 769 N N . LEU A 1 95 ? -8.732 6.573 4.045 1.00 96.31 95 LEU A N 1
ATOM 770 C CA . LEU A 1 95 ? -7.851 5.510 4.539 1.00 96.31 95 LEU A CA 1
ATOM 771 C C . LEU A 1 95 ? -6.642 5.295 3.617 1.00 96.31 95 LEU A C 1
ATOM 773 O O . LEU A 1 95 ? -5.516 5.175 4.097 1.00 96.31 95 LEU A O 1
ATOM 777 N N . TYR A 1 96 ? -6.858 5.304 2.300 1.00 95.94 96 TYR A N 1
ATOM 778 C CA . TYR A 1 96 ? -5.798 5.149 1.310 1.00 95.94 96 TYR A CA 1
ATOM 779 C C . TYR A 1 96 ? -4.750 6.262 1.423 1.00 95.94 96 TYR A C 1
ATOM 781 O O . TYR A 1 96 ? -3.552 5.962 1.422 1.00 95.94 96 TYR A O 1
ATOM 789 N N . ARG A 1 97 ? -5.194 7.521 1.569 1.00 95.06 97 ARG A N 1
ATOM 790 C CA . ARG A 1 97 ? -4.324 8.687 1.798 1.00 95.06 97 ARG A CA 1
ATOM 791 C C . ARG A 1 97 ? -3.631 8.629 3.155 1.00 95.06 97 ARG A C 1
ATOM 793 O O . ARG A 1 97 ? -2.442 8.902 3.238 1.00 95.06 97 ARG A O 1
ATOM 800 N N . TRP A 1 98 ? -4.348 8.243 4.209 1.00 97.25 98 TRP A N 1
ATOM 801 C CA . TRP A 1 98 ? -3.787 8.132 5.555 1.00 97.25 98 TRP A CA 1
ATOM 802 C C . TRP A 1 98 ? -2.662 7.116 5.644 1.00 97.25 98 TRP A C 1
ATOM 804 O O . TRP A 1 98 ? -1.685 7.367 6.345 1.00 97.25 98 TRP A O 1
ATOM 814 N N . LEU A 1 99 ? -2.762 5.991 4.932 1.00 97.81 99 LEU A N 1
ATOM 815 C CA . LEU A 1 99 ? -1.657 5.041 4.884 1.00 97.81 99 LEU A CA 1
ATOM 816 C C . LEU A 1 99 ? -0.412 5.674 4.248 1.00 97.81 99 LEU A C 1
ATOM 818 O O . LEU A 1 99 ? 0.685 5.505 4.766 1.00 97.81 99 LEU A O 1
ATOM 822 N N . ALA A 1 100 ? -0.584 6.464 3.185 1.00 96.31 100 ALA A N 1
ATOM 823 C CA . ALA A 1 100 ? 0.520 7.117 2.481 1.00 96.31 100 ALA A CA 1
ATOM 824 C C . ALA A 1 100 ? 1.288 8.153 3.328 1.00 96.31 100 ALA A C 1
ATOM 826 O O . ALA A 1 100 ? 2.372 8.563 2.930 1.00 96.31 100 ALA A O 1
ATOM 827 N N . LEU A 1 101 ? 0.780 8.553 4.501 1.00 97.12 101 LEU A N 1
ATOM 828 C CA . LEU A 1 101 ? 1.497 9.435 5.434 1.00 97.12 101 LEU A CA 1
ATOM 829 C C . LEU A 1 101 ? 2.732 8.775 6.067 1.00 97.12 101 LEU A C 1
ATOM 831 O O . LEU A 1 101 ? 3.567 9.473 6.635 1.00 97.12 101 LEU A O 1
ATOM 835 N N . PHE A 1 102 ? 2.827 7.444 6.015 1.00 97.56 102 PHE A N 1
ATOM 836 C CA . PHE A 1 102 ? 3.849 6.660 6.718 1.00 97.56 102 PHE A CA 1
ATOM 837 C C . PHE A 1 102 ? 4.964 6.146 5.804 1.00 97.56 102 PHE A C 1
ATOM 839 O O . PHE A 1 102 ? 5.673 5.215 6.173 1.00 97.56 102 PHE A O 1
ATOM 846 N N . SER A 1 103 ? 5.105 6.721 4.611 1.00 97.31 103 SER A N 1
ATOM 847 C CA . SER A 1 103 ? 6.166 6.389 3.664 1.00 97.31 103 SER A CA 1
ATOM 848 C C . SER A 1 103 ? 6.471 7.582 2.761 1.00 97.31 103 SER A C 1
ATOM 850 O O . SER A 1 103 ? 5.624 8.452 2.547 1.00 97.31 103 SER A O 1
ATOM 852 N N . VAL A 1 104 ? 7.689 7.627 2.224 1.00 97.19 104 VAL A N 1
ATOM 853 C CA . VAL A 1 104 ? 8.087 8.623 1.223 1.00 97.19 104 VAL A CA 1
ATOM 854 C C . VAL A 1 104 ? 7.254 8.434 -0.045 1.00 97.19 104 VAL A C 1
ATOM 856 O O . VAL A 1 104 ? 6.992 7.310 -0.481 1.00 97.19 104 VAL A O 1
ATOM 859 N N . GLN A 1 105 ? 6.823 9.532 -0.664 1.00 95.19 105 GLN A N 1
ATOM 860 C CA . GLN A 1 105 ? 5.962 9.452 -1.840 1.00 95.19 105 GLN A CA 1
ATOM 861 C C . GLN A 1 105 ? 6.755 9.065 -3.101 1.00 95.19 105 GLN A C 1
ATOM 863 O O . GLN A 1 105 ? 7.773 9.703 -3.377 1.00 95.19 105 GLN A O 1
ATOM 868 N N . PRO A 1 106 ? 6.251 8.129 -3.934 1.00 95.06 106 PRO A N 1
ATOM 869 C CA . PRO A 1 106 ? 6.935 7.665 -5.148 1.00 95.06 106 PRO A CA 1
ATOM 870 C C . PRO A 1 106 ? 7.332 8.773 -6.127 1.00 95.06 106 PRO A C 1
ATOM 872 O O . PRO A 1 106 ? 8.323 8.646 -6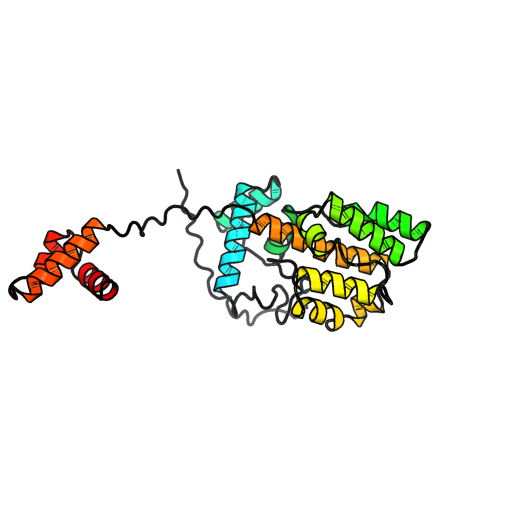.836 1.00 95.06 106 PRO A O 1
ATOM 875 N N . ARG A 1 107 ? 6.594 9.894 -6.147 1.00 95.38 107 ARG A N 1
ATOM 876 C CA . ARG A 1 107 ? 6.898 11.045 -7.015 1.00 95.38 107 ARG A CA 1
ATOM 877 C C . ARG A 1 107 ? 8.296 11.626 -6.793 1.00 95.38 107 ARG A C 1
ATOM 879 O O . ARG A 1 107 ? 8.822 12.282 -7.682 1.00 95.38 107 ARG A O 1
ATOM 886 N N . MET A 1 108 ? 8.896 11.395 -5.624 1.00 96.62 108 MET A N 1
ATOM 887 C CA . MET A 1 108 ? 10.264 11.831 -5.343 1.00 96.62 108 MET A CA 1
ATOM 888 C C . MET A 1 108 ? 11.308 11.088 -6.189 1.00 96.62 108 MET A C 1
ATOM 890 O O . MET A 1 108 ? 12.386 11.628 -6.406 1.00 96.62 108 MET A O 1
ATOM 894 N N . ALA A 1 109 ? 10.978 9.912 -6.731 1.00 96.62 109 ALA A N 1
ATOM 895 C CA . ALA A 1 109 ? 11.847 9.171 -7.640 1.00 96.62 109 ALA A CA 1
ATOM 896 C C . ALA A 1 109 ? 11.803 9.690 -9.090 1.00 96.62 109 ALA A C 1
ATOM 898 O O . ALA A 1 109 ? 12.655 9.306 -9.884 1.00 96.62 109 ALA A O 1
ATOM 899 N N . ILE A 1 110 ? 10.852 10.565 -9.463 1.00 96.62 110 ILE A N 1
ATOM 900 C CA . ILE A 1 110 ? 10.658 10.997 -10.864 1.00 96.62 110 ILE A CA 1
ATOM 901 C C . ILE A 1 110 ? 11.938 11.590 -11.457 1.00 96.62 110 ILE A C 1
ATOM 903 O O . ILE A 1 110 ? 12.276 11.274 -12.589 1.00 96.62 110 ILE A O 1
ATOM 907 N N . GLY A 1 111 ? 12.683 12.402 -10.701 1.00 96.19 111 GLY A N 1
ATOM 908 C CA . GLY A 1 111 ? 13.944 12.966 -11.194 1.00 96.19 111 GLY A CA 1
ATOM 909 C C . GLY A 1 111 ? 14.992 11.898 -11.527 1.00 96.19 111 GLY A C 1
ATOM 910 O O . GLY A 1 111 ? 15.703 12.028 -12.516 1.00 96.19 111 GLY A O 1
ATOM 911 N N . TRP A 1 112 ? 15.045 10.820 -10.741 1.00 96.31 112 TRP A N 1
ATOM 912 C CA . TRP A 1 112 ? 15.992 9.718 -10.929 1.00 96.31 112 TRP A CA 1
ATOM 913 C C . TRP A 1 112 ? 15.588 8.867 -12.134 1.00 96.31 112 TRP A C 1
ATOM 915 O O . TRP A 1 112 ? 16.424 8.512 -12.957 1.00 96.31 112 TRP A O 1
ATOM 925 N N . LEU A 1 113 ? 14.287 8.598 -12.268 1.00 96.31 113 LEU A N 1
ATOM 926 C CA . LEU A 1 113 ? 13.734 7.861 -13.401 1.00 96.31 113 LEU A CA 1
ATOM 927 C C . LEU A 1 113 ? 13.873 8.652 -14.710 1.00 96.31 113 LEU A C 1
ATOM 929 O O . LEU A 1 113 ? 14.229 8.067 -15.721 1.00 96.31 113 LEU A O 1
ATOM 933 N N . ASN A 1 114 ? 13.655 9.972 -14.691 1.00 95.94 114 ASN A N 1
ATOM 934 C CA . ASN A 1 114 ? 13.855 10.840 -15.857 1.00 95.94 114 ASN A CA 1
ATOM 935 C C . ASN A 1 114 ? 15.318 10.862 -16.308 1.00 95.94 114 ASN A C 1
ATOM 937 O O . ASN A 1 114 ? 15.583 10.959 -17.499 1.00 95.94 114 ASN A O 1
ATOM 941 N N . HIS A 1 115 ? 16.264 10.797 -15.368 1.00 94.75 115 HIS A N 1
ATOM 942 C CA . HIS A 1 115 ? 17.677 10.719 -15.719 1.00 94.75 115 HIS A CA 1
ATOM 943 C C . HIS A 1 115 ? 17.975 9.427 -16.490 1.00 94.75 115 HIS A C 1
ATOM 945 O O . HIS A 1 115 ? 18.556 9.498 -17.566 1.00 94.75 115 HIS A O 1
ATOM 951 N N . VAL A 1 116 ? 17.506 8.277 -15.992 1.00 94.38 116 VAL A N 1
ATOM 952 C CA . VAL A 1 116 ? 17.638 6.980 -16.682 1.00 94.38 116 VAL A CA 1
ATOM 953 C C . VAL A 1 116 ? 16.954 6.990 -18.047 1.00 94.38 116 VAL A C 1
ATOM 955 O O . VAL A 1 116 ? 17.551 6.560 -19.024 1.00 94.38 116 VAL A O 1
ATOM 958 N N . ASP A 1 117 ? 15.744 7.544 -18.141 1.00 91.69 117 ASP A N 1
ATOM 959 C CA . ASP A 1 117 ? 14.989 7.677 -19.397 1.00 91.69 117 ASP A CA 1
ATOM 960 C C . ASP A 1 117 ? 15.791 8.411 -20.491 1.00 91.69 117 ASP A C 1
ATOM 962 O O . ASP A 1 117 ? 15.658 8.112 -21.675 1.00 91.69 117 ASP A O 1
ATOM 966 N N . GLN A 1 118 ? 16.667 9.341 -20.092 1.00 91.31 118 GLN A N 1
ATOM 967 C CA . GLN A 1 118 ? 17.509 10.128 -20.995 1.00 91.31 118 GLN A CA 1
ATOM 968 C C . GLN A 1 118 ? 18.873 9.492 -21.287 1.00 91.31 118 GLN A C 1
ATOM 970 O O . GLN A 1 118 ? 19.411 9.708 -22.373 1.00 91.31 118 GLN A O 1
ATOM 975 N N . THR A 1 119 ? 19.466 8.770 -20.331 1.00 89.94 119 THR A N 1
ATOM 976 C CA . THR A 1 119 ? 20.859 8.292 -20.428 1.00 89.94 119 THR A CA 1
ATOM 977 C C . THR A 1 119 ? 20.984 6.801 -20.724 1.00 89.94 119 THR A C 1
ATOM 979 O O . THR A 1 119 ? 21.897 6.402 -21.443 1.00 89.94 119 THR A O 1
ATOM 982 N N . GLU A 1 120 ? 20.077 5.980 -20.202 1.00 83.25 120 GLU A N 1
ATOM 983 C CA . GLU A 1 120 ? 20.091 4.520 -20.315 1.00 83.25 120 GLU A CA 1
ATOM 984 C C . GLU A 1 120 ? 18.642 3.995 -20.224 1.00 83.25 120 GLU A C 1
ATOM 986 O O . GLU A 1 120 ? 18.258 3.423 -19.203 1.00 83.25 120 GLU A O 1
ATOM 991 N N . PRO A 1 121 ? 17.800 4.172 -21.267 1.00 80.62 121 PRO A N 1
ATOM 992 C CA . PRO A 1 121 ? 16.365 3.848 -21.216 1.00 80.62 121 PRO A CA 1
ATOM 993 C C . PRO A 1 121 ? 16.062 2.338 -21.166 1.00 80.62 121 PRO A C 1
ATOM 995 O O . PRO A 1 121 ? 14.909 1.915 -21.311 1.00 80.62 121 PRO A O 1
ATOM 998 N N . ASP A 1 122 ? 17.084 1.510 -20.954 1.00 89.31 122 ASP A N 1
ATOM 999 C CA . ASP A 1 122 ? 16.921 0.090 -20.709 1.00 89.31 122 ASP A CA 1
ATOM 1000 C C . ASP A 1 122 ? 16.256 -0.160 -19.350 1.00 89.31 122 ASP A C 1
ATOM 1002 O O . ASP A 1 122 ? 16.500 0.523 -18.350 1.00 89.31 122 ASP A O 1
ATOM 1006 N N . TRP A 1 123 ? 15.408 -1.183 -19.296 1.00 92.62 123 TRP A N 1
ATOM 1007 C CA . TRP A 1 123 ? 14.629 -1.490 -18.103 1.00 92.62 123 TRP A CA 1
ATOM 1008 C C . TRP A 1 123 ? 15.511 -1.838 -16.895 1.00 92.62 123 TRP A C 1
ATOM 1010 O O . TRP A 1 123 ? 15.103 -1.593 -15.754 1.00 92.62 123 TRP A O 1
ATOM 1020 N N . THR A 1 124 ? 16.726 -2.358 -17.115 1.00 93.31 124 THR A N 1
ATOM 1021 C CA . THR A 1 124 ? 17.660 -2.650 -16.021 1.00 93.31 124 THR A CA 1
ATOM 1022 C C . THR A 1 124 ? 18.128 -1.375 -15.320 1.00 93.31 124 THR A C 1
ATOM 1024 O O . THR A 1 124 ? 18.312 -1.389 -14.101 1.00 93.31 124 THR A O 1
ATOM 1027 N N . GLY A 1 125 ? 18.231 -0.251 -16.039 1.00 93.81 125 GLY A N 1
ATOM 1028 C CA . GLY A 1 125 ? 18.500 1.069 -15.468 1.00 93.81 125 GLY A CA 1
ATOM 1029 C C . GLY A 1 125 ? 17.407 1.496 -14.485 1.00 93.81 125 GLY A C 1
ATOM 1030 O O . GLY A 1 125 ? 17.693 1.869 -13.342 1.00 93.81 125 GLY A O 1
ATOM 1031 N N . TYR A 1 126 ? 16.135 1.342 -14.871 1.00 95.38 126 TYR A N 1
ATOM 1032 C CA . TYR A 1 126 ? 15.005 1.633 -13.980 1.00 95.38 126 TYR A CA 1
ATOM 1033 C C . TYR A 1 126 ? 14.985 0.691 -12.774 1.00 95.38 126 TYR A C 1
ATOM 1035 O O . TYR A 1 126 ? 14.743 1.138 -11.655 1.00 95.38 126 TYR A O 1
ATOM 1043 N N . ALA A 1 127 ? 15.270 -0.600 -12.970 1.00 95.12 127 ALA A N 1
ATOM 1044 C CA . ALA A 1 127 ? 15.339 -1.572 -11.881 1.00 95.12 127 ALA A CA 1
ATOM 1045 C C . ALA A 1 127 ? 16.408 -1.193 -10.838 1.00 95.12 127 ALA A C 1
ATOM 1047 O O . ALA A 1 127 ? 16.117 -1.198 -9.639 1.00 95.12 127 ALA A O 1
ATOM 1048 N N . LYS A 1 128 ? 17.606 -0.780 -11.281 1.00 94.69 128 LYS A N 1
ATOM 1049 C CA . LYS A 1 128 ? 18.675 -0.269 -10.402 1.00 94.69 128 LYS A CA 1
ATOM 1050 C C . LYS A 1 128 ? 18.207 0.954 -9.611 1.00 94.69 128 LYS A C 1
ATOM 1052 O O . LYS A 1 128 ? 18.351 0.980 -8.391 1.00 94.69 128 LYS A O 1
ATOM 1057 N N . VAL A 1 129 ? 17.580 1.932 -10.274 1.00 95.50 129 VAL A N 1
ATOM 1058 C CA . VAL A 1 129 ? 17.033 3.126 -9.602 1.00 95.50 129 VAL A CA 1
ATOM 1059 C C . VAL A 1 129 ? 15.969 2.762 -8.574 1.00 95.50 129 VAL A C 1
ATOM 1061 O O . VAL A 1 129 ? 15.981 3.305 -7.474 1.00 95.50 129 VAL A O 1
ATOM 1064 N N . ILE A 1 130 ? 15.061 1.839 -8.893 1.00 97.25 130 ILE A N 1
ATOM 1065 C CA . ILE A 1 130 ? 14.018 1.398 -7.960 1.00 97.25 130 ILE A CA 1
ATOM 1066 C C . ILE A 1 130 ? 14.640 0.758 -6.720 1.00 97.25 130 ILE A C 1
ATOM 1068 O O . ILE A 1 130 ? 14.198 1.057 -5.610 1.00 97.25 130 ILE A O 1
ATOM 1072 N N . LEU A 1 131 ? 15.658 -0.090 -6.883 1.00 96.94 131 LEU A N 1
ATOM 1073 C CA . LEU A 1 131 ? 16.345 -0.729 -5.761 1.00 96.94 131 LEU A CA 1
ATOM 1074 C C . LEU A 1 131 ? 17.109 0.284 -4.905 1.00 96.94 131 LEU A C 1
ATOM 1076 O O . LEU A 1 131 ? 16.918 0.291 -3.690 1.00 96.94 131 LEU A O 1
ATOM 1080 N N . GLU A 1 132 ? 17.888 1.184 -5.508 1.00 96.94 132 GLU A N 1
ATOM 1081 C CA . GLU A 1 132 ? 18.616 2.226 -4.769 1.00 96.94 132 GLU A CA 1
ATOM 1082 C C . GLU A 1 132 ? 17.664 3.197 -4.056 1.00 96.94 132 GLU A C 1
ATOM 1084 O O . GLU A 1 132 ? 17.828 3.491 -2.871 1.00 96.94 132 GLU A O 1
ATOM 1089 N N . PHE A 1 133 ? 16.595 3.634 -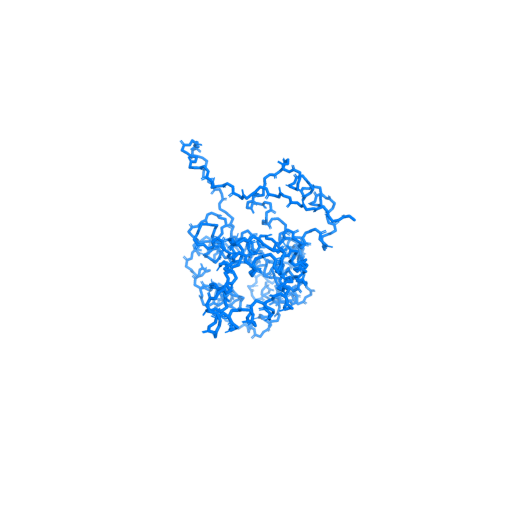4.726 1.00 98.00 133 PHE A N 1
ATOM 1090 C CA . PHE A 1 133 ? 15.577 4.480 -4.105 1.00 98.00 133 PHE A CA 1
ATOM 1091 C C . PHE A 1 133 ? 14.888 3.759 -2.936 1.00 98.00 133 PHE A C 1
ATOM 1093 O O . PHE A 1 133 ? 14.675 4.346 -1.873 1.00 98.00 133 PHE A O 1
ATOM 1100 N N . SER A 1 134 ? 14.572 2.469 -3.101 1.00 98.31 134 SER A N 1
ATOM 1101 C CA . SER A 1 134 ? 13.949 1.654 -2.051 1.00 98.31 134 SER A CA 1
ATOM 1102 C C . SER A 1 134 ? 14.882 1.426 -0.868 1.00 98.31 134 SER A C 1
ATOM 1104 O O . SER A 1 134 ? 14.439 1.503 0.272 1.00 98.31 134 SER A O 1
ATOM 1106 N N . LYS A 1 135 ? 16.175 1.214 -1.108 1.00 98.12 135 LYS A N 1
ATOM 1107 C CA . LYS A 1 135 ? 17.193 1.086 -0.061 1.00 98.12 135 LYS A CA 1
ATOM 1108 C C . LYS A 1 135 ? 17.252 2.323 0.835 1.00 98.12 135 LYS A C 1
ATOM 1110 O O . LYS A 1 135 ? 17.358 2.194 2.051 1.00 98.12 135 LYS A O 1
ATOM 1115 N N . ILE A 1 136 ? 17.156 3.512 0.240 1.00 98.06 136 ILE A N 1
ATOM 1116 C CA . ILE A 1 136 ? 17.228 4.789 0.963 1.00 98.06 136 ILE A CA 1
ATOM 1117 C C . ILE A 1 136 ? 15.908 5.101 1.681 1.00 98.06 136 ILE A C 1
ATOM 1119 O O . ILE A 1 136 ? 15.913 5.535 2.833 1.00 98.06 136 ILE A O 1
ATOM 1123 N N . HIS A 1 137 ? 14.772 4.915 1.005 1.00 98.25 137 HIS A N 1
ATOM 1124 C CA . HIS A 1 137 ? 13.489 5.459 1.460 1.00 98.25 137 HIS A CA 1
ATOM 1125 C C . HIS A 1 137 ? 12.495 4.421 1.984 1.00 98.25 137 HIS A C 1
ATOM 1127 O O . HIS A 1 137 ? 11.584 4.787 2.730 1.00 98.25 137 HIS A O 1
ATOM 1133 N N . TYR A 1 138 ? 12.654 3.150 1.613 1.00 98.31 138 TYR A N 1
ATOM 1134 C CA . TYR A 1 138 ? 11.729 2.053 1.903 1.00 98.31 138 TYR A CA 1
ATOM 1135 C C . TYR A 1 138 ? 12.454 0.846 2.523 1.00 98.31 138 TYR A C 1
ATOM 1137 O O . TYR A 1 138 ? 12.413 -0.248 1.958 1.00 98.31 138 TYR A O 1
ATOM 1145 N N . PRO A 1 139 ? 13.136 1.004 3.672 1.00 97.88 139 PRO A N 1
ATOM 1146 C CA . PRO A 1 139 ? 14.025 -0.025 4.205 1.00 97.88 139 PRO A CA 1
ATOM 1147 C C . PRO A 1 139 ? 13.315 -1.350 4.516 1.00 97.88 139 PRO A C 1
ATOM 1149 O O . PRO A 1 139 ? 13.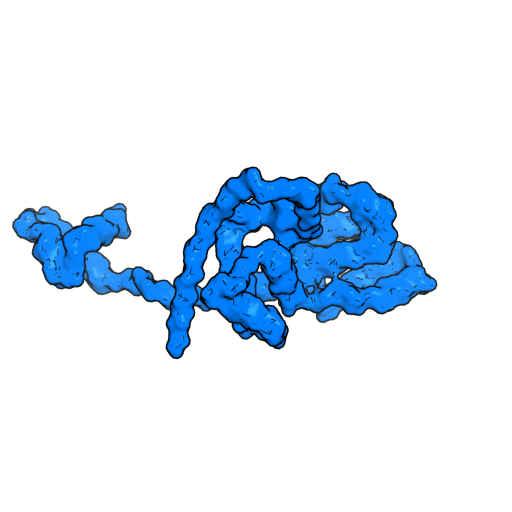872 -2.412 4.259 1.00 97.88 139 PRO A O 1
ATOM 1152 N N . LYS A 1 140 ? 12.072 -1.336 5.019 1.00 98.00 140 LYS A N 1
ATOM 1153 C CA . LYS A 1 140 ? 11.328 -2.579 5.296 1.00 98.00 140 LYS A CA 1
ATOM 1154 C C . LYS A 1 140 ? 10.925 -3.289 4.009 1.00 98.00 140 LYS A C 1
ATOM 1156 O O . LYS A 1 140 ? 10.857 -4.514 3.999 1.00 98.00 140 LYS A O 1
ATOM 1161 N N . ALA A 1 141 ? 10.616 -2.540 2.952 1.00 97.94 141 ALA A N 1
ATOM 1162 C CA . ALA A 1 141 ? 10.343 -3.109 1.639 1.00 97.94 141 ALA A CA 1
ATOM 1163 C C . ALA A 1 141 ? 11.626 -3.621 0.969 1.00 97.94 141 ALA A C 1
ATOM 1165 O O . ALA A 1 141 ? 11.617 -4.720 0.424 1.00 97.94 141 ALA A O 1
ATOM 1166 N N . TYR A 1 142 ? 12.722 -2.861 1.059 1.00 98.31 142 TYR A N 1
ATOM 1167 C CA . TYR A 1 142 ? 14.027 -3.201 0.495 1.00 98.31 142 TYR A CA 1
ATOM 1168 C C . TYR A 1 142 ? 14.544 -4.541 1.016 1.00 98.31 142 TYR A C 1
ATOM 1170 O O . TYR A 1 142 ? 14.971 -5.372 0.222 1.00 98.31 142 TYR A O 1
ATOM 1178 N N . GLU A 1 143 ? 14.408 -4.809 2.318 1.00 97.94 143 GLU A N 1
ATOM 1179 C CA . GLU A 1 143 ? 14.797 -6.100 2.901 1.00 97.94 143 GLU A CA 1
ATOM 1180 C C . GLU A 1 143 ? 14.124 -7.307 2.234 1.00 97.94 143 GLU A C 1
ATOM 1182 O O . GLU A 1 143 ? 14.705 -8.386 2.199 1.00 97.94 143 GLU A O 1
ATOM 1187 N N . MET A 1 144 ? 12.927 -7.133 1.668 1.00 97.69 144 MET A N 1
ATOM 1188 C CA . MET A 1 144 ? 12.211 -8.204 0.972 1.00 97.69 144 MET A CA 1
ATOM 1189 C C . MET A 1 144 ? 12.672 -8.397 -0.478 1.00 97.69 144 MET A C 1
ATOM 1191 O O . MET A 1 144 ? 12.371 -9.427 -1.076 1.00 97.69 144 MET A O 1
ATOM 1195 N N . ILE A 1 145 ? 13.329 -7.397 -1.072 1.00 96.19 145 ILE A N 1
ATOM 1196 C CA . ILE A 1 145 ? 13.600 -7.339 -2.518 1.00 96.19 145 ILE A CA 1
ATOM 1197 C C . ILE A 1 145 ? 15.086 -7.221 -2.870 1.00 96.19 145 ILE A C 1
ATOM 1199 O O . ILE A 1 145 ? 15.430 -7.344 -4.040 1.00 96.19 145 ILE A O 1
ATOM 1203 N N . LYS A 1 146 ? 15.963 -6.988 -1.886 1.00 94.06 146 LYS A N 1
ATOM 1204 C CA . LYS A 1 146 ? 17.399 -6.722 -2.077 1.00 94.06 146 LYS A CA 1
ATOM 1205 C C . LYS A 1 146 ? 18.166 -7.842 -2.787 1.00 94.06 146 LYS A C 1
ATOM 1207 O O . LYS A 1 146 ? 19.116 -7.552 -3.501 1.00 94.06 146 LYS A O 1
ATOM 1212 N N . ASP A 1 147 ? 17.734 -9.090 -2.614 1.00 90.50 147 ASP A N 1
ATOM 1213 C CA . ASP A 1 147 ? 18.405 -10.272 -3.171 1.00 90.50 147 ASP A CA 1
ATOM 1214 C C . ASP A 1 147 ? 17.835 -10.673 -4.546 1.00 90.50 147 ASP A C 1
ATOM 1216 O O . ASP A 1 147 ? 18.198 -11.706 -5.109 1.00 90.50 147 ASP A O 1
ATOM 1220 N N . LEU A 1 148 ? 16.910 -9.883 -5.105 1.00 88.88 148 LEU A N 1
ATOM 1221 C CA . LEU A 1 148 ? 16.369 -10.138 -6.435 1.00 8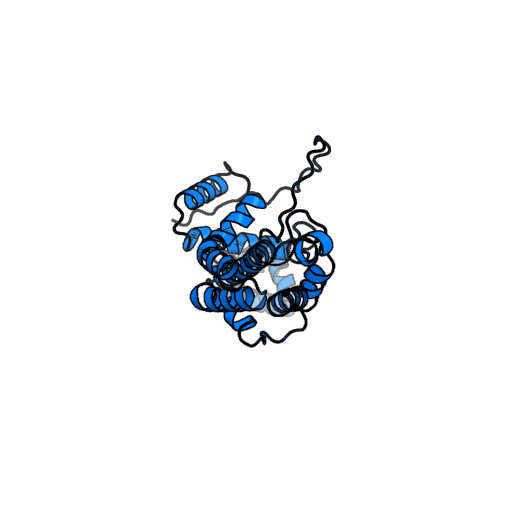8.88 148 LEU A CA 1
ATOM 1222 C C . LEU A 1 148 ? 17.362 -9.683 -7.501 1.00 88.88 148 LEU A C 1
ATOM 1224 O O . LEU A 1 148 ? 17.506 -8.491 -7.773 1.00 88.88 148 LEU A O 1
ATOM 1228 N N . GLU A 1 149 ? 17.996 -10.652 -8.154 1.00 81.94 149 GLU A N 1
ATOM 1229 C CA . GLU A 1 149 ? 18.903 -10.385 -9.265 1.00 81.94 149 GLU A CA 1
ATOM 1230 C C . GLU A 1 149 ? 18.223 -9.588 -10.387 1.00 81.94 149 GLU A C 1
ATOM 1232 O O . GLU A 1 149 ? 17.150 -9.946 -10.891 1.00 81.94 149 GLU A O 1
ATOM 1237 N N . ILE A 1 150 ? 18.908 -8.537 -10.843 1.00 79.56 150 ILE A N 1
ATOM 1238 C CA . ILE A 1 150 ? 18.584 -7.783 -12.061 1.00 79.56 150 ILE A CA 1
ATOM 1239 C C . ILE A 1 150 ? 19.173 -8.537 -13.272 1.00 79.56 150 ILE A C 1
ATOM 1241 O O . ILE A 1 150 ? 19.967 -8.008 -14.038 1.00 79.56 150 ILE A O 1
ATOM 1245 N N . ASN A 1 151 ? 18.846 -9.826 -13.387 1.00 66.38 151 ASN A N 1
ATOM 1246 C CA . ASN A 1 151 ? 19.288 -10.733 -14.457 1.00 66.38 151 ASN A CA 1
ATOM 1247 C C . ASN A 1 151 ? 18.114 -11.613 -14.934 1.00 66.38 151 ASN A C 1
ATOM 1249 O O . ASN A 1 151 ? 18.248 -12.795 -15.237 1.00 66.38 151 ASN A O 1
ATOM 1253 N N . ARG A 1 152 ? 16.893 -11.073 -14.914 1.00 61.94 152 ARG A N 1
ATOM 1254 C CA . ARG A 1 152 ? 15.710 -11.816 -15.365 1.00 61.94 152 ARG A CA 1
ATOM 1255 C C . ARG A 1 152 ? 15.357 -11.463 -16.804 1.00 61.94 152 ARG A C 1
ATOM 1257 O O . ARG A 1 152 ? 15.646 -10.371 -17.272 1.00 61.94 152 ARG A O 1
ATOM 1264 N N . ALA A 1 153 ? 14.700 -12.406 -17.477 1.00 73.88 153 ALA A N 1
ATOM 1265 C CA . ALA A 1 153 ? 14.408 -12.384 -18.910 1.00 73.88 153 ALA A CA 1
ATOM 1266 C C . ALA A 1 153 ? 13.623 -11.152 -19.420 1.00 73.88 153 ALA A C 1
ATOM 1268 O O . ALA A 1 153 ? 13.720 -10.845 -20.604 1.00 73.88 153 ALA A O 1
ATOM 1269 N N . SER A 1 154 ? 12.857 -10.448 -18.569 1.00 90.25 154 SER A N 1
ATOM 1270 C CA . SER A 1 154 ? 12.200 -9.176 -18.920 1.00 90.25 154 SER A CA 1
ATOM 1271 C C . SER A 1 154 ? 11.850 -8.325 -17.694 1.00 90.25 154 SER A C 1
ATOM 1273 O O . SER A 1 154 ? 11.838 -8.815 -16.555 1.00 90.25 154 SER A O 1
ATOM 1275 N N . TYR A 1 155 ? 11.489 -7.060 -17.936 1.00 92.88 155 TYR A N 1
ATOM 1276 C CA . TYR A 1 155 ? 11.079 -6.137 -16.882 1.00 92.88 155 TYR A CA 1
ATOM 1277 C C . TYR A 1 155 ? 9.793 -6.580 -16.181 1.00 92.88 155 TYR A C 1
ATOM 1279 O O . TYR A 1 155 ? 9.689 -6.526 -14.959 1.00 92.88 155 TYR A O 1
ATOM 1287 N N . GLU A 1 156 ? 8.818 -7.065 -16.943 1.00 93.50 156 GLU A N 1
ATOM 1288 C CA . GLU A 1 156 ? 7.512 -7.503 -16.450 1.00 93.50 156 GLU A CA 1
ATOM 1289 C C . GLU A 1 156 ? 7.662 -8.694 -15.506 1.00 93.50 156 GLU A C 1
ATOM 1291 O O . GLU A 1 156 ? 7.046 -8.725 -14.439 1.00 93.50 156 GLU A O 1
ATOM 1296 N N . ILE A 1 157 ? 8.534 -9.643 -15.862 1.00 93.19 157 ILE A N 1
ATOM 1297 C CA . ILE A 1 157 ? 8.877 -10.766 -14.991 1.00 93.19 157 ILE A CA 1
ATOM 1298 C C . ILE A 1 157 ? 9.497 -10.235 -13.700 1.00 93.19 157 ILE A C 1
ATOM 1300 O O . ILE A 1 157 ? 9.057 -10.614 -12.618 1.00 93.19 157 ILE A O 1
ATOM 1304 N N . TRP A 1 158 ? 10.469 -9.325 -13.787 1.00 95.12 158 TRP A N 1
ATOM 1305 C CA . TRP A 1 158 ? 11.101 -8.751 -12.600 1.00 95.12 158 TRP A CA 1
ATOM 1306 C C . TRP A 1 158 ? 10.098 -8.004 -11.695 1.00 95.12 158 TRP A C 1
ATOM 1308 O O . TRP A 1 158 ? 10.096 -8.208 -10.482 1.00 95.12 158 TRP A O 1
ATOM 1318 N N . ILE A 1 159 ? 9.166 -7.230 -12.264 1.00 95.31 159 ILE A N 1
ATOM 1319 C CA . ILE A 1 159 ? 8.082 -6.551 -11.528 1.00 95.31 159 ILE A CA 1
ATOM 1320 C C . ILE A 1 159 ? 7.192 -7.558 -10.781 1.00 95.31 159 ILE A C 1
ATOM 1322 O O . ILE A 1 159 ? 6.872 -7.358 -9.605 1.00 95.31 159 ILE A O 1
ATOM 1326 N N . VAL A 1 160 ? 6.793 -8.652 -11.439 1.00 95.31 160 VAL A N 1
ATOM 1327 C CA . VAL A 1 160 ? 5.972 -9.708 -10.821 1.00 95.31 160 VAL A CA 1
ATOM 1328 C C . VAL A 1 160 ? 6.709 -10.374 -9.656 1.00 95.31 160 VAL A C 1
ATOM 1330 O O . VAL A 1 160 ? 6.092 -10.711 -8.645 1.00 95.31 160 VAL A O 1
ATOM 1333 N N . GLU A 1 161 ? 8.024 -10.532 -9.760 1.00 95.50 161 GLU A N 1
ATOM 1334 C CA . GLU A 1 161 ? 8.860 -11.122 -8.712 1.00 95.50 161 GLU A CA 1
ATOM 1335 C C . GLU A 1 161 ? 8.989 -10.209 -7.499 1.00 95.50 161 GLU A C 1
ATOM 1337 O O . GLU A 1 161 ? 8.852 -10.678 -6.373 1.00 95.50 161 GLU A O 1
ATOM 1342 N N . ILE A 1 162 ? 9.122 -8.898 -7.713 1.00 96.38 162 ILE A N 1
ATOM 1343 C CA . ILE A 1 162 ? 9.038 -7.906 -6.636 1.00 96.38 162 ILE A CA 1
ATOM 1344 C C . ILE A 1 162 ? 7.689 -8.031 -5.913 1.00 96.38 162 ILE A C 1
ATOM 1346 O O . ILE A 1 162 ? 7.643 -8.157 -4.688 1.00 96.38 162 ILE A O 1
ATOM 1350 N N . ALA A 1 163 ? 6.578 -8.054 -6.657 1.00 95.69 163 ALA A N 1
ATOM 1351 C CA . ALA A 1 163 ? 5.246 -8.206 -6.072 1.00 95.69 163 ALA A CA 1
ATOM 1352 C C . ALA A 1 163 ? 5.094 -9.530 -5.299 1.00 95.69 163 ALA A C 1
ATOM 1354 O O . ALA A 1 163 ? 4.500 -9.552 -4.215 1.00 95.69 163 ALA A O 1
ATOM 1355 N N . ARG A 1 164 ? 5.670 -10.624 -5.817 1.00 96.44 164 ARG A N 1
ATOM 1356 C CA . ARG A 1 164 ? 5.709 -11.929 -5.148 1.00 96.44 164 ARG A CA 1
ATOM 1357 C C . ARG A 1 164 ? 6.525 -11.886 -3.858 1.00 96.44 164 ARG A C 1
ATOM 1359 O O . ARG A 1 164 ? 6.050 -12.406 -2.853 1.00 96.44 164 ARG A O 1
ATOM 1366 N N . SER A 1 165 ? 7.687 -11.241 -3.840 1.00 96.94 165 SER A N 1
ATOM 1367 C CA . SER A 1 165 ? 8.489 -11.096 -2.620 1.00 96.94 165 SER A CA 1
ATOM 1368 C C . SER A 1 165 ? 7.763 -10.302 -1.531 1.00 96.94 165 SER A C 1
ATOM 1370 O O . SER A 1 165 ? 7.860 -10.631 -0.351 1.00 96.94 165 SER A O 1
ATOM 1372 N N . LEU A 1 166 ? 6.973 -9.292 -1.910 1.00 96.69 166 LEU A N 1
ATOM 1373 C CA . LEU A 1 166 ? 6.203 -8.486 -0.957 1.00 96.69 166 LEU A CA 1
ATOM 1374 C C . LEU A 1 166 ? 4.921 -9.182 -0.473 1.00 96.69 166 LEU A C 1
ATOM 1376 O O . LEU A 1 166 ? 4.524 -9.029 0.683 1.00 96.69 166 LEU A O 1
ATOM 1380 N N . GLY A 1 167 ? 4.203 -9.890 -1.347 1.00 94.00 167 GLY A N 1
ATOM 1381 C CA . GLY A 1 167 ? 2.835 -10.366 -1.084 1.00 94.00 167 GLY A CA 1
ATOM 1382 C C . GLY A 1 167 ? 2.609 -11.872 -1.199 1.00 94.00 167 GLY A C 1
ATOM 1383 O O . GLY A 1 167 ? 1.477 -12.326 -1.001 1.00 94.00 167 GLY A O 1
ATOM 1384 N N . GLY A 1 168 ? 3.656 -12.636 -1.501 1.00 95.62 168 GLY A N 1
ATOM 1385 C CA . GLY A 1 168 ? 3.597 -14.058 -1.811 1.00 95.62 168 GLY A CA 1
ATOM 1386 C C . GLY A 1 168 ? 2.980 -14.352 -3.181 1.00 95.62 168 GLY A C 1
ATOM 1387 O O . GLY A 1 168 ? 2.657 -13.460 -3.968 1.00 95.62 168 GLY A O 1
ATOM 1388 N N . GLU A 1 169 ? 2.759 -15.639 -3.441 1.00 95.56 169 GLU A N 1
ATOM 1389 C CA . GLU A 1 169 ? 2.304 -16.150 -4.741 1.00 95.56 169 GLU A CA 1
ATOM 1390 C C . GLU A 1 169 ? 0.961 -15.560 -5.199 1.00 95.56 169 GLU A C 1
ATOM 1392 O O . GLU A 1 169 ? 0.728 -15.353 -6.386 1.00 95.56 169 GLU A O 1
ATOM 1397 N N . ILE A 1 170 ? 0.071 -15.235 -4.260 1.00 93.44 170 ILE A N 1
ATOM 1398 C CA . ILE A 1 170 ? -1.225 -14.623 -4.578 1.00 93.44 170 ILE A CA 1
ATOM 1399 C C . ILE A 1 170 ? -1.037 -13.234 -5.191 1.00 93.44 170 ILE A C 1
ATOM 1401 O O . ILE A 1 170 ? -1.711 -12.906 -6.166 1.00 93.44 170 ILE A O 1
ATOM 1405 N N . GLU A 1 171 ? -0.144 -12.419 -4.630 1.00 93.75 171 GLU A N 1
ATOM 1406 C CA . GLU A 1 171 ? 0.087 -11.067 -5.137 1.00 93.75 171 GLU A CA 1
ATOM 1407 C C . GLU A 1 171 ? 0.833 -11.117 -6.472 1.00 93.75 171 GLU A C 1
ATOM 1409 O O . GLU A 1 171 ? 0.397 -10.470 -7.418 1.00 93.75 171 GLU A O 1
ATOM 1414 N N . GLY A 1 172 ? 1.859 -11.968 -6.600 1.00 94.06 172 GLY A N 1
ATOM 1415 C CA . GLY A 1 172 ? 2.542 -12.188 -7.881 1.00 94.06 172 GLY A CA 1
ATOM 1416 C C . GLY A 1 172 ? 1.570 -12.595 -8.998 1.00 94.06 172 GLY A C 1
ATOM 1417 O O . GLY A 1 172 ? 1.590 -12.027 -10.088 1.00 94.06 172 GLY A O 1
ATOM 1418 N N . ASN A 1 173 ? 0.634 -13.505 -8.708 1.00 94.25 173 ASN A N 1
ATOM 1419 C CA . ASN A 1 173 ? -0.407 -13.900 -9.660 1.00 94.25 173 ASN A CA 1
ATOM 1420 C C . ASN A 1 173 ? -1.376 -12.769 -10.011 1.00 94.25 173 ASN A C 1
ATOM 1422 O O . ASN A 1 173 ? -1.760 -12.641 -11.170 1.00 94.25 173 ASN A O 1
ATOM 1426 N N . LEU A 1 174 ? -1.765 -11.934 -9.044 1.00 92.19 174 LEU A N 1
ATOM 1427 C CA . LEU A 1 174 ? -2.617 -10.777 -9.323 1.00 92.19 174 LEU A CA 1
ATOM 1428 C C . LEU A 1 174 ? -1.922 -9.768 -10.235 1.00 92.19 174 LEU A C 1
ATOM 1430 O O . LEU A 1 174 ? -2.567 -9.247 -11.138 1.00 92.19 174 LEU A O 1
ATOM 1434 N N . TRP A 1 175 ? -0.631 -9.516 -10.033 1.00 92.94 175 TRP A N 1
ATOM 1435 C CA . TRP A 1 175 ? 0.143 -8.627 -10.900 1.00 92.94 175 TRP A CA 1
ATOM 1436 C C . TRP A 1 175 ? 0.301 -9.183 -12.310 1.00 92.94 175 TRP A C 1
ATOM 1438 O O . TRP A 1 175 ? 0.161 -8.438 -13.272 1.00 92.94 175 TRP A O 1
ATOM 1448 N N . ARG A 1 176 ? 0.523 -10.493 -12.429 1.00 92.75 176 ARG A N 1
ATOM 1449 C CA . ARG A 1 176 ? 0.684 -11.168 -13.719 1.00 92.75 176 ARG A CA 1
ATOM 1450 C C . ARG A 1 176 ? -0.611 -11.282 -14.527 1.00 92.75 176 ARG A C 1
ATOM 1452 O O . ARG A 1 176 ? -0.544 -11.333 -15.744 1.00 92.75 176 ARG A O 1
ATOM 1459 N N . LEU A 1 177 ? -1.767 -11.398 -13.871 1.00 90.75 177 LEU A N 1
ATOM 1460 C CA . LEU A 1 177 ? -3.022 -11.759 -14.546 1.00 90.75 177 LEU A CA 1
ATOM 1461 C C . LEU A 1 177 ? -4.046 -10.626 -14.594 1.00 90.75 177 LEU A C 1
ATOM 1463 O O . LEU A 1 177 ? -4.849 -10.567 -15.520 1.00 90.75 177 LEU A O 1
ATOM 1467 N N . LYS A 1 178 ? -4.088 -9.755 -13.582 1.00 87.69 178 LYS A N 1
ATOM 1468 C CA . LYS A 1 178 ? -5.162 -8.770 -13.454 1.00 87.69 178 LYS A CA 1
ATOM 1469 C C . LYS A 1 178 ? -4.758 -7.437 -14.075 1.00 87.69 178 LYS A C 1
ATOM 1471 O O . LYS A 1 178 ? -3.968 -6.696 -13.483 1.00 87.69 178 LYS A O 1
ATOM 1476 N N . ASP A 1 179 ? -5.411 -7.088 -15.181 1.00 84.31 179 ASP A N 1
ATOM 1477 C CA . ASP A 1 179 ? -5.159 -5.858 -15.946 1.00 84.31 179 ASP A CA 1
ATOM 1478 C C . ASP A 1 179 ? -3.691 -5.774 -16.428 1.00 84.31 179 ASP A C 1
ATOM 1480 O O . ASP A 1 179 ? -3.114 -4.692 -16.521 1.00 84.31 179 ASP A O 1
ATOM 1484 N N . ALA A 1 180 ? -3.036 -6.924 -16.627 1.00 86.56 180 ALA A N 1
ATOM 1485 C CA . ALA A 1 180 ? -1.616 -6.993 -16.972 1.00 86.56 180 ALA A CA 1
ATOM 1486 C C . ALA A 1 180 ? -1.329 -6.379 -18.351 1.00 86.56 180 ALA A C 1
ATOM 1488 O O . ALA A 1 180 ? -0.326 -5.692 -18.522 1.00 86.56 180 ALA A O 1
ATOM 1489 N N . ASP A 1 181 ? -2.262 -6.524 -19.285 1.00 84.94 181 ASP A N 1
ATOM 1490 C CA . ASP A 1 181 ? -2.267 -5.865 -20.590 1.00 84.94 181 ASP A CA 1
ATOM 1491 C C . ASP A 1 181 ? -2.113 -4.336 -20.465 1.00 84.94 181 ASP A C 1
ATOM 1493 O O . ASP A 1 181 ? -1.345 -3.704 -21.193 1.00 84.94 181 ASP A O 1
ATOM 1497 N N . ILE A 1 182 ? -2.773 -3.735 -19.472 1.00 81.75 182 ILE A N 1
ATOM 1498 C CA . ILE A 1 182 ? -2.747 -2.287 -19.239 1.00 81.75 182 ILE A CA 1
ATOM 1499 C C . ILE A 1 182 ? -1.413 -1.847 -18.617 1.00 81.75 182 ILE A C 1
ATOM 1501 O O . ILE A 1 182 ? -0.766 -0.918 -19.100 1.00 81.75 182 ILE A O 1
ATOM 1505 N N . TRP A 1 183 ? -0.985 -2.481 -17.524 1.00 82.50 183 TRP A N 1
ATOM 1506 C CA . TRP A 1 183 ? 0.114 -1.940 -16.703 1.00 82.50 183 TRP A CA 1
ATOM 1507 C C . TRP A 1 183 ? 1.475 -2.606 -16.945 1.00 82.50 183 TRP A C 1
ATOM 1509 O O . TRP A 1 183 ? 2.499 -2.016 -16.608 1.00 82.50 183 TRP A O 1
ATOM 1519 N N . LEU A 1 184 ? 1.505 -3.818 -17.511 1.00 86.44 184 LEU A N 1
ATOM 1520 C CA . LEU A 1 184 ? 2.731 -4.562 -17.822 1.00 86.44 184 LEU A CA 1
ATOM 1521 C C . LEU A 1 184 ? 3.015 -4.623 -19.324 1.00 86.44 184 LEU A C 1
ATOM 1523 O O . LEU A 1 184 ? 4.168 -4.507 -19.711 1.00 86.44 184 LEU A O 1
ATOM 1527 N N . GLU A 1 185 ? 2.014 -4.767 -20.186 1.00 82.94 185 GLU A N 1
ATOM 1528 C CA . GLU A 1 185 ? 2.293 -4.929 -21.621 1.00 82.94 185 GLU A CA 1
ATOM 1529 C C . GLU A 1 185 ? 2.359 -3.580 -22.343 1.00 82.94 185 GLU A C 1
ATOM 1531 O O . GLU A 1 185 ? 3.343 -3.285 -23.017 1.00 82.94 185 GLU A O 1
ATOM 1536 N N . THR A 1 186 ? 1.352 -2.723 -22.158 1.00 86.94 186 THR A N 1
ATOM 1537 C CA . THR A 1 186 ? 1.220 -1.467 -22.924 1.00 86.94 186 THR A CA 1
ATOM 1538 C C . THR A 1 186 ? 1.858 -0.240 -22.268 1.00 86.94 186 THR A C 1
ATOM 1540 O O . THR A 1 186 ? 2.097 0.765 -22.937 1.00 86.94 186 THR A O 1
ATOM 1543 N N . SER A 1 187 ? 2.159 -0.301 -20.969 1.00 91.50 187 SER A N 1
ATOM 1544 C CA . SER A 1 187 ? 2.760 0.816 -20.230 1.00 91.50 187 SER A CA 1
ATOM 1545 C C . SER A 1 187 ? 4.254 1.003 -20.532 1.00 91.50 187 SER A C 1
ATOM 1547 O O . SER A 1 187 ? 5.003 0.037 -20.691 1.00 91.50 187 SER A O 1
ATOM 1549 N N . SER A 1 188 ? 4.722 2.254 -20.523 1.00 92.81 188 SER A N 1
ATOM 1550 C CA . SER A 1 188 ? 6.152 2.579 -20.632 1.00 92.81 188 SER A CA 1
ATOM 1551 C C . SER A 1 188 ? 6.947 2.127 -19.399 1.00 92.81 188 SER A C 1
ATOM 1553 O O . SER A 1 188 ? 6.384 1.926 -18.318 1.00 92.81 188 SER A O 1
ATOM 1555 N N . ASN A 1 189 ? 8.277 2.028 -19.519 1.00 93.62 189 ASN A N 1
ATOM 1556 C CA . ASN A 1 189 ? 9.154 1.698 -18.387 1.00 93.62 189 ASN A CA 1
ATOM 1557 C C . ASN A 1 189 ? 8.994 2.688 -17.223 1.00 93.62 189 ASN A C 1
ATOM 1559 O O . ASN A 1 189 ? 8.939 2.277 -16.064 1.00 93.62 189 ASN A O 1
ATOM 1563 N N . MET A 1 190 ? 8.808 3.976 -17.523 1.00 93.75 190 MET A N 1
ATOM 1564 C CA . MET A 1 190 ? 8.476 5.005 -16.533 1.00 93.75 190 MET A CA 1
ATOM 1565 C C . MET A 1 190 ? 7.153 4.705 -15.805 1.00 93.75 190 MET A C 1
ATOM 1567 O O . MET A 1 190 ? 7.090 4.732 -14.574 1.00 93.75 190 MET A O 1
ATOM 1571 N N . GLN A 1 191 ? 6.083 4.395 -16.543 1.00 93.62 191 GLN A N 1
ATOM 1572 C CA . GLN A 1 191 ? 4.769 4.093 -15.959 1.00 93.62 191 GLN A CA 1
ATOM 1573 C C . GLN A 1 191 ? 4.804 2.825 -15.095 1.00 93.62 191 GLN A C 1
ATOM 1575 O O . GLN A 1 191 ? 4.273 2.821 -13.978 1.00 93.62 191 GLN A O 1
ATOM 1580 N N . LYS A 1 192 ? 5.490 1.780 -15.568 1.00 94.94 192 LYS A N 1
ATOM 1581 C CA . LYS A 1 192 ? 5.772 0.548 -14.817 1.00 94.94 192 LYS A CA 1
ATOM 1582 C C . LYS A 1 192 ? 6.528 0.844 -13.525 1.00 94.94 192 LYS A C 1
ATOM 1584 O O . LYS A 1 192 ? 6.092 0.432 -12.449 1.00 94.94 192 LYS A O 1
ATOM 1589 N N . SER A 1 193 ? 7.597 1.636 -13.616 1.00 95.69 193 SER A N 1
ATOM 1590 C CA . SER A 1 193 ? 8.432 2.035 -12.479 1.00 95.69 193 SER A CA 1
ATOM 1591 C C . SER A 1 193 ? 7.632 2.755 -11.402 1.00 95.69 193 SER A C 1
ATOM 1593 O O . SER A 1 193 ? 7.689 2.388 -10.230 1.00 95.69 193 SER A O 1
ATOM 1595 N N . LEU A 1 194 ? 6.846 3.763 -11.789 1.00 95.12 194 LEU A N 1
ATOM 1596 C CA . LEU A 1 194 ? 6.032 4.535 -10.851 1.00 95.12 194 LEU A CA 1
ATOM 1597 C C . LEU A 1 194 ? 4.932 3.682 -10.212 1.00 95.12 194 LEU A C 1
ATOM 1599 O O . LEU A 1 194 ? 4.645 3.835 -9.022 1.00 95.12 194 LEU A O 1
ATOM 1603 N N . THR A 1 195 ? 4.345 2.759 -10.975 1.00 94.00 195 THR A N 1
ATOM 1604 C CA . THR A 1 195 ? 3.344 1.814 -10.465 1.00 94.00 195 THR A CA 1
ATOM 1605 C C . THR A 1 195 ? 3.957 0.862 -9.440 1.00 94.00 195 THR A C 1
ATOM 1607 O O . THR A 1 195 ? 3.397 0.676 -8.354 1.00 94.00 195 THR A O 1
ATOM 1610 N N . LEU A 1 196 ? 5.139 0.314 -9.735 1.00 96.00 196 LEU A N 1
ATOM 1611 C CA . LEU A 1 196 ? 5.863 -0.559 -8.818 1.00 96.00 196 LEU A CA 1
ATOM 1612 C C . LEU A 1 196 ? 6.312 0.186 -7.554 1.00 96.00 196 LEU A C 1
ATOM 1614 O O . LEU A 1 196 ? 6.067 -0.290 -6.447 1.00 96.00 196 LEU A O 1
ATOM 1618 N N . LEU A 1 197 ? 6.885 1.385 -7.687 1.00 97.69 197 LEU A N 1
ATOM 1619 C CA . LEU A 1 197 ? 7.278 2.219 -6.546 1.00 97.69 197 LEU A CA 1
ATOM 1620 C C . LEU A 1 197 ? 6.086 2.583 -5.658 1.00 97.69 197 LEU A C 1
ATOM 1622 O O . LEU A 1 197 ? 6.232 2.660 -4.442 1.00 97.69 197 LEU A O 1
ATOM 1626 N N . ASN A 1 198 ? 4.891 2.762 -6.227 1.00 95.81 198 ASN A N 1
ATOM 1627 C CA . ASN A 1 198 ? 3.673 2.947 -5.439 1.00 95.81 198 ASN A CA 1
ATOM 1628 C C . ASN A 1 198 ? 3.352 1.703 -4.599 1.00 95.81 198 ASN A C 1
ATOM 1630 O O . ASN A 1 198 ? 3.078 1.823 -3.407 1.00 95.81 198 ASN A O 1
ATOM 1634 N N . CYS A 1 199 ? 3.477 0.503 -5.169 1.00 97.00 199 CYS A N 1
ATOM 1635 C CA . CYS A 1 199 ? 3.332 -0.742 -4.415 1.00 97.00 199 CYS A CA 1
ATOM 1636 C C . CYS A 1 199 ? 4.366 -0.866 -3.285 1.00 97.00 199 CYS A C 1
ATOM 1638 O O . CYS A 1 199 ? 3.991 -1.119 -2.138 1.00 97.00 199 CYS A O 1
ATOM 1640 N N . ILE A 1 200 ? 5.648 -0.637 -3.588 1.00 98.38 200 ILE A N 1
ATOM 1641 C CA . ILE A 1 200 ? 6.755 -0.704 -2.620 1.00 98.38 200 ILE A CA 1
ATOM 1642 C C . ILE A 1 200 ? 6.546 0.322 -1.495 1.00 98.38 200 ILE A C 1
ATOM 1644 O O . ILE A 1 200 ? 6.574 -0.032 -0.317 1.00 98.38 200 ILE A O 1
ATOM 1648 N N . SER A 1 201 ? 6.236 1.575 -1.839 1.00 98.38 201 SER A N 1
ATOM 1649 C CA . SER A 1 201 ? 5.943 2.646 -0.878 1.00 98.38 201 SER A CA 1
ATOM 1650 C C . SER A 1 201 ? 4.769 2.288 0.036 1.00 98.38 201 SER A C 1
ATOM 1652 O O . SER A 1 201 ? 4.830 2.512 1.249 1.00 98.38 201 SER A O 1
ATOM 1654 N N . ARG A 1 202 ? 3.704 1.685 -0.510 1.00 98.00 202 ARG A N 1
ATOM 1655 C CA . ARG A 1 202 ? 2.562 1.221 0.289 1.00 98.00 202 ARG A CA 1
ATOM 1656 C C . ARG A 1 202 ? 2.913 0.043 1.186 1.00 98.00 202 ARG A C 1
ATOM 1658 O O . ARG A 1 202 ? 2.360 -0.042 2.284 1.00 98.00 202 ARG A O 1
ATOM 1665 N N . TYR A 1 203 ? 3.789 -0.859 0.741 1.00 98.62 203 TYR A N 1
ATOM 1666 C CA . TYR A 1 203 ? 4.285 -1.950 1.579 1.00 98.62 203 TYR A CA 1
ATOM 1667 C C . TYR A 1 203 ? 5.057 -1.381 2.765 1.00 98.62 203 TYR A C 1
ATOM 1669 O O . TYR A 1 203 ? 4.734 -1.709 3.906 1.00 98.62 203 TYR A O 1
ATOM 1677 N N . GLU A 1 204 ? 5.982 -0.453 2.509 1.00 98.62 204 GLU A N 1
ATOM 1678 C CA . GLU A 1 204 ? 6.726 0.254 3.552 1.00 98.62 204 GLU A CA 1
ATOM 1679 C C . GLU A 1 204 ? 5.773 0.893 4.566 1.00 98.62 204 GLU A C 1
ATOM 1681 O O . GLU A 1 204 ? 5.824 0.577 5.754 1.00 98.62 204 GLU A O 1
ATOM 1686 N N . ALA A 1 205 ? 4.831 1.714 4.092 1.00 98.50 205 ALA A N 1
ATOM 1687 C CA . ALA A 1 205 ? 3.853 2.384 4.945 1.00 98.50 205 ALA A CA 1
ATOM 1688 C C . ALA A 1 205 ? 3.052 1.395 5.802 1.00 98.50 205 ALA A C 1
ATOM 1690 O O . ALA A 1 205 ? 2.845 1.608 7.000 1.00 98.50 205 ALA A O 1
ATOM 1691 N N . PHE A 1 206 ? 2.600 0.295 5.197 1.00 98.38 206 PHE A N 1
ATOM 1692 C CA . PHE A 1 206 ? 1.871 -0.753 5.898 1.00 98.38 206 PHE A CA 1
ATOM 1693 C C . PHE A 1 206 ? 2.721 -1.400 6.994 1.00 98.38 206 PHE A C 1
ATOM 1695 O O . PHE A 1 206 ? 2.236 -1.580 8.114 1.00 98.38 206 PHE A O 1
ATOM 1702 N N . MET A 1 207 ? 3.985 -1.705 6.707 1.00 98.25 207 MET A N 1
ATOM 1703 C CA . MET A 1 207 ? 4.896 -2.316 7.669 1.00 98.25 207 MET A CA 1
ATOM 1704 C C . MET A 1 207 ? 5.302 -1.344 8.784 1.00 98.25 207 MET A C 1
ATOM 1706 O O . MET A 1 207 ? 5.374 -1.751 9.945 1.00 98.25 207 MET A O 1
ATOM 1710 N N . VAL A 1 208 ? 5.473 -0.053 8.485 1.00 97.75 208 VAL A N 1
ATOM 1711 C CA . VAL A 1 208 ? 5.658 1.013 9.486 1.00 97.75 208 VAL A CA 1
ATOM 1712 C C . VAL A 1 208 ? 4.450 1.080 10.422 1.00 97.75 208 VAL A C 1
ATOM 1714 O O . VAL A 1 208 ? 4.603 0.925 11.635 1.00 97.75 208 VAL A O 1
ATOM 1717 N N . VAL A 1 209 ? 3.233 1.185 9.882 1.00 97.44 209 VAL A N 1
ATOM 1718 C CA . VAL A 1 209 ? 1.996 1.187 10.685 1.00 97.44 209 VAL A CA 1
ATOM 1719 C C . VAL A 1 209 ? 1.854 -0.093 11.518 1.00 97.44 209 VAL A C 1
ATOM 1721 O O . VAL A 1 209 ? 1.418 -0.050 12.675 1.00 97.44 209 VAL A O 1
ATOM 1724 N N . CYS A 1 210 ? 2.245 -1.241 10.959 1.00 95.19 210 CYS A N 1
ATOM 1725 C CA . CYS A 1 210 ? 2.248 -2.527 11.652 1.00 95.19 210 CYS A CA 1
ATOM 1726 C C . CYS A 1 210 ? 3.334 -2.660 12.728 1.00 95.19 210 CYS A C 1
ATOM 1728 O O . CYS A 1 210 ? 3.189 -3.501 13.616 1.00 95.19 210 CYS A O 1
ATOM 1730 N N . SER A 1 211 ? 4.372 -1.826 12.697 1.00 95.31 211 SER A N 1
ATOM 1731 C CA . SER A 1 211 ? 5.431 -1.809 13.710 1.00 95.31 211 SER A CA 1
ATOM 1732 C C . SER A 1 211 ? 5.093 -0.951 14.931 1.00 95.31 211 SER A C 1
ATOM 1734 O O . SER A 1 211 ? 5.630 -1.191 16.008 1.00 95.31 211 SER A O 1
ATOM 1736 N N . PHE A 1 212 ? 4.161 0.004 14.811 1.00 93.69 212 PHE A N 1
ATOM 1737 C CA . PHE A 1 212 ? 3.775 0.834 15.952 1.00 93.69 212 PHE A CA 1
ATOM 1738 C C . PHE A 1 212 ? 3.137 0.009 17.076 1.00 93.69 212 PHE A C 1
ATOM 1740 O O . PHE A 1 212 ? 2.298 -0.858 16.789 1.00 93.69 212 PHE A O 1
ATOM 1747 N N . PRO A 1 213 ? 3.461 0.303 18.349 1.00 87.19 213 PRO A N 1
ATOM 1748 C CA . PRO A 1 213 ? 2.896 -0.407 19.484 1.00 87.19 213 PRO A CA 1
ATOM 1749 C C . PRO A 1 213 ? 1.374 -0.255 19.507 1.00 87.19 213 PRO A C 1
ATOM 1751 O O . PRO A 1 213 ? 0.816 0.838 19.373 1.00 87.19 213 PRO A O 1
ATOM 1754 N N . ILE A 1 214 ? 0.685 -1.381 19.685 1.00 73.62 214 ILE A N 1
ATOM 1755 C CA . ILE A 1 214 ? -0.750 -1.379 19.941 1.00 73.62 214 ILE A CA 1
ATOM 1756 C C . ILE A 1 214 ? -0.912 -1.153 21.437 1.00 73.62 214 ILE A C 1
ATOM 1758 O O . ILE A 1 214 ? -0.902 -2.099 22.220 1.00 73.62 214 ILE A O 1
ATOM 1762 N N . GLU A 1 215 ? -1.105 0.095 21.846 1.00 63.34 215 GLU A N 1
ATOM 1763 C CA . GLU A 1 215 ? -1.670 0.347 23.165 1.00 63.34 215 GLU A CA 1
ATOM 1764 C C . GLU A 1 215 ? -3.137 -0.072 23.136 1.00 63.34 215 GLU A C 1
ATOM 1766 O O . GLU A 1 215 ? -4.052 0.698 22.823 1.00 63.34 215 GLU A O 1
ATOM 1771 N N . THR A 1 216 ? -3.378 -1.337 23.463 1.00 52.81 216 THR A N 1
ATOM 1772 C CA . THR A 1 216 ? -4.666 -1.724 24.009 1.00 52.81 216 THR A CA 1
ATOM 1773 C C . THR A 1 216 ? -4.777 -0.980 25.327 1.00 52.81 216 THR A C 1
ATOM 1775 O O . THR A 1 216 ? -4.198 -1.400 26.327 1.00 52.81 216 THR A O 1
ATOM 1778 N N . GLY A 1 217 ? -5.465 0.165 25.324 1.00 46.91 217 GLY A N 1
ATOM 1779 C CA . GLY A 1 217 ? -5.849 0.807 26.574 1.00 46.91 217 GLY A CA 1
ATOM 1780 C C . GLY A 1 217 ? -6.420 -0.275 27.480 1.00 46.91 217 GLY A C 1
ATOM 1781 O O . GLY A 1 217 ? -7.213 -1.086 26.991 1.00 46.91 217 GLY A O 1
ATOM 1782 N N . VAL A 1 218 ? -5.948 -0.324 28.734 1.00 39.00 218 VAL A N 1
ATOM 1783 C CA . VAL A 1 218 ? -6.407 -1.269 29.761 1.00 39.00 218 VAL A CA 1
ATOM 1784 C C . VAL A 1 218 ? -7.890 -1.478 29.535 1.00 39.00 218 VAL A C 1
ATOM 1786 O O . VAL A 1 218 ? -8.661 -0.513 29.596 1.00 39.00 218 VAL A O 1
ATOM 1789 N N . ILE A 1 219 ? -8.277 -2.695 29.154 1.00 42.44 219 ILE A N 1
ATOM 1790 C CA . ILE A 1 219 ? -9.676 -3.027 28.932 1.00 42.44 219 ILE A CA 1
ATOM 1791 C C . ILE A 1 219 ? -10.337 -2.786 30.289 1.00 42.44 219 ILE A C 1
ATOM 1793 O O . ILE A 1 219 ? -10.256 -3.619 31.190 1.00 42.44 219 ILE A O 1
ATOM 1797 N N . LYS A 1 220 ? -10.939 -1.606 30.473 1.00 38.31 220 LYS A N 1
ATOM 1798 C CA . LYS A 1 220 ? -11.777 -1.292 31.629 1.00 38.31 220 LYS A CA 1
ATOM 1799 C C . LYS A 1 220 ? -12.943 -2.276 31.561 1.00 38.31 220 LYS A C 1
ATOM 1801 O O . LYS A 1 220 ? -13.911 -2.029 30.847 1.00 38.31 220 LYS A O 1
ATOM 1806 N N . GLY A 1 221 ? -12.777 -3.423 32.219 1.00 44.09 221 GLY A N 1
ATOM 1807 C CA . GLY A 1 221 ? -13.689 -4.564 32.168 1.00 44.09 221 GLY A CA 1
ATOM 1808 C C . GLY A 1 221 ? -13.034 -5.954 32.179 1.00 44.09 221 GLY A C 1
ATOM 1809 O O . GLY A 1 221 ? -13.750 -6.917 32.430 1.00 44.09 221 GLY A O 1
ATOM 1810 N N . THR A 1 222 ? -11.720 -6.092 31.949 1.00 41.16 222 THR A N 1
ATOM 1811 C CA . THR A 1 222 ? -10.993 -7.373 32.121 1.00 41.16 222 THR A CA 1
ATOM 1812 C C . THR A 1 222 ? -9.807 -7.263 33.071 1.00 41.16 222 THR A C 1
ATOM 1814 O O . THR A 1 222 ? -8.824 -7.977 32.913 1.00 41.16 222 THR A O 1
ATOM 1817 N N . ASN A 1 223 ? -9.936 -6.477 34.140 1.00 43.47 223 ASN A N 1
ATOM 1818 C CA . ASN A 1 223 ? -9.544 -7.090 35.402 1.00 43.47 223 ASN A CA 1
ATOM 1819 C C . ASN A 1 223 ? -10.652 -8.097 35.677 1.00 43.47 223 ASN A C 1
ATOM 1821 O O . ASN A 1 223 ? -11.707 -7.758 36.211 1.00 43.47 223 ASN A O 1
ATOM 1825 N N . VAL A 1 224 ? -10.458 -9.320 35.176 1.00 53.75 224 VAL A N 1
ATOM 1826 C CA . VAL A 1 224 ? -11.056 -10.468 35.840 1.00 53.75 224 VAL A CA 1
ATOM 1827 C C . VAL A 1 224 ? -10.598 -10.291 37.272 1.00 53.75 224 VAL A C 1
ATOM 1829 O O . VAL A 1 224 ? -9.405 -10.334 37.537 1.00 53.75 224 VAL A O 1
ATOM 1832 N N . ASP A 1 225 ? -11.522 -9.921 38.138 1.00 64.69 225 ASP A N 1
ATOM 1833 C CA . ASP A 1 225 ? -11.261 -9.792 39.555 1.00 64.69 225 ASP A CA 1
ATOM 1834 C C . ASP A 1 225 ? -10.975 -11.224 40.032 1.00 64.69 225 ASP A C 1
ATOM 1836 O O . ASP A 1 225 ? -11.900 -12.011 40.242 1.00 64.69 225 ASP A O 1
ATOM 1840 N N . ILE A 1 226 ? -9.693 -11.616 39.956 1.00 68.25 226 ILE A N 1
ATOM 1841 C CA . ILE A 1 226 ? -9.204 -12.986 40.174 1.00 68.25 226 ILE A CA 1
ATOM 1842 C C . ILE A 1 226 ? -9.688 -13.446 41.546 1.00 68.25 226 ILE A C 1
ATOM 1844 O O . ILE A 1 226 ? -10.284 -14.511 41.658 1.00 68.25 226 ILE A O 1
ATOM 1848 N N . GLU A 1 227 ? -9.597 -12.552 42.528 1.00 74.50 227 GLU A N 1
ATOM 1849 C CA . GLU A 1 227 ? -10.110 -12.739 43.877 1.00 74.50 227 GLU A CA 1
ATOM 1850 C C . GLU A 1 227 ? -11.617 -13.040 43.893 1.00 74.50 227 GLU A C 1
ATOM 1852 O O . GLU A 1 227 ? -12.045 -14.031 44.485 1.00 74.50 227 GLU A O 1
ATOM 1857 N N . LYS A 1 228 ? -12.448 -12.269 43.175 1.00 74.69 228 LYS A N 1
ATOM 1858 C CA . LYS A 1 228 ? -13.889 -12.580 43.070 1.00 74.69 228 LYS A CA 1
ATOM 1859 C C . LYS A 1 228 ? -14.170 -13.899 42.354 1.00 74.69 228 LYS A C 1
ATOM 1861 O O . LYS A 1 228 ? -15.160 -14.557 42.675 1.00 74.69 228 LYS A O 1
ATOM 1866 N N . ARG A 1 229 ? -13.353 -14.289 41.373 1.00 75.75 229 ARG A N 1
ATOM 1867 C CA . ARG A 1 229 ? -13.497 -15.577 40.675 1.00 75.75 229 ARG A CA 1
ATOM 1868 C C . ARG A 1 229 ? -13.140 -16.751 41.578 1.00 75.75 229 ARG A C 1
ATOM 1870 O O . ARG A 1 229 ? -13.876 -17.735 41.579 1.00 75.75 229 ARG A O 1
ATOM 1877 N N . ASP A 1 230 ? -12.061 -16.641 42.335 1.00 81.69 230 ASP A N 1
ATOM 1878 C CA . ASP A 1 230 ? -11.610 -17.690 43.247 1.00 81.69 230 ASP A CA 1
ATOM 1879 C C . ASP A 1 230 ? -12.560 -17.819 44.439 1.00 81.69 230 ASP A C 1
ATOM 1881 O O . ASP A 1 230 ? -12.960 -18.925 44.800 1.00 81.69 230 ASP A O 1
ATOM 1885 N N . ARG A 1 231 ? -13.070 -16.693 44.949 1.00 82.81 231 ARG A N 1
ATOM 1886 C CA . ARG A 1 231 ? -14.117 -16.680 45.977 1.00 82.81 231 ARG A CA 1
ATOM 1887 C C . ARG A 1 231 ? -15.439 -17.265 45.475 1.00 82.81 231 ARG A C 1
ATOM 1889 O O . ARG A 1 231 ? -16.107 -17.985 46.210 1.00 82.81 231 ARG A O 1
ATOM 1896 N N . LEU A 1 232 ? -15.810 -17.020 44.213 1.00 85.38 232 LEU A N 1
ATOM 1897 C CA . LEU A 1 232 ? -16.964 -17.676 43.589 1.00 85.38 232 LEU A CA 1
ATOM 1898 C C . LEU A 1 232 ? -16.754 -19.191 43.445 1.00 85.38 232 LEU A C 1
ATOM 1900 O O . LEU A 1 232 ? -17.697 -19.941 43.680 1.00 85.38 232 LEU A O 1
ATOM 1904 N N . LYS A 1 233 ? -15.553 -19.651 43.073 1.00 84.88 233 LYS A N 1
ATOM 1905 C CA . LYS A 1 233 ? -15.237 -21.088 43.014 1.00 84.88 233 LYS A CA 1
ATOM 1906 C C . LYS A 1 233 ? -15.385 -21.745 44.384 1.00 84.88 233 LYS A C 1
ATOM 1908 O O . LYS A 1 233 ? -16.091 -22.740 44.474 1.00 84.88 233 LYS A O 1
ATOM 1913 N N . ALA A 1 234 ? -14.806 -21.156 45.431 1.00 85.62 234 ALA A N 1
ATOM 1914 C CA . ALA A 1 234 ? -14.918 -21.668 46.797 1.00 85.62 234 ALA A CA 1
ATOM 1915 C C . ALA A 1 234 ? -16.387 -21.805 47.237 1.00 85.62 234 ALA A C 1
ATOM 1917 O O . ALA A 1 234 ? -16.811 -22.882 47.640 1.00 85.62 234 ALA A O 1
ATOM 1918 N N . LEU A 1 235 ? -17.201 -20.763 47.026 1.00 86.38 235 LEU A N 1
ATOM 1919 C CA . LEU A 1 235 ? -18.631 -20.784 47.361 1.00 86.38 235 LEU A CA 1
ATOM 1920 C C . LEU A 1 235 ? -19.441 -21.803 46.535 1.00 86.38 235 LEU A C 1
ATOM 1922 O O . LEU A 1 235 ? -20.434 -22.348 47.016 1.00 86.38 235 LEU A O 1
ATOM 1926 N N . LEU A 1 236 ? -19.054 -22.056 45.279 1.00 85.31 236 LEU A N 1
ATOM 1927 C CA . LEU A 1 236 ? -19.689 -23.078 44.441 1.00 85.31 236 LEU A CA 1
ATOM 1928 C C . LEU A 1 236 ? -19.302 -24.503 44.864 1.00 85.31 236 LEU A C 1
ATOM 1930 O O . LEU A 1 236 ? -20.144 -25.391 44.749 1.00 85.31 236 LEU A O 1
ATOM 1934 N N . GLU A 1 237 ? -18.079 -24.719 45.354 1.00 83.62 237 GLU A N 1
ATOM 1935 C CA . GLU A 1 237 ? -17.642 -25.998 45.928 1.00 83.62 237 GLU A CA 1
ATOM 1936 C C . GLU A 1 237 ? -18.288 -26.252 47.297 1.00 83.62 237 GLU A C 1
ATOM 1938 O O . GLU A 1 237 ? -18.846 -27.325 47.511 1.00 83.62 237 GLU A O 1
ATOM 1943 N N . GLU A 1 238 ? -18.333 -25.253 48.183 1.00 83.06 238 GLU A N 1
ATOM 1944 C CA . GLU A 1 238 ? -19.038 -25.341 49.472 1.00 83.06 238 GLU A CA 1
ATOM 1945 C C . GLU A 1 238 ? -20.513 -25.696 49.284 1.00 83.06 238 GLU A C 1
ATOM 1947 O O . GLU A 1 238 ? -21.060 -26.521 50.014 1.00 83.06 238 GLU A O 1
ATOM 1952 N N . ARG A 1 239 ? -21.155 -25.150 48.246 1.00 83.81 239 ARG A N 1
ATOM 1953 C CA . ARG A 1 239 ? -22.535 -25.496 47.896 1.00 83.81 239 ARG A CA 1
ATOM 1954 C C . ARG A 1 239 ? -22.719 -26.968 47.508 1.00 83.81 239 ARG A C 1
ATOM 1956 O O . ARG A 1 239 ? -23.809 -27.501 47.710 1.00 83.81 239 ARG A O 1
ATOM 1963 N N . LYS A 1 240 ? -21.711 -27.636 46.931 1.00 82.06 240 LYS A N 1
ATOM 1964 C CA . LYS A 1 240 ? -21.818 -29.077 46.625 1.00 82.06 240 LYS A CA 1
ATOM 1965 C C . LYS A 1 240 ? -21.949 -29.908 47.901 1.00 82.06 240 LYS A C 1
ATOM 1967 O O . LYS A 1 240 ? -22.587 -30.954 47.868 1.00 82.06 240 LYS A O 1
ATOM 1972 N N . VAL A 1 241 ? -21.363 -29.429 48.998 1.00 82.94 241 VAL A N 1
ATOM 1973 C CA . VAL A 1 241 ? -21.369 -30.084 50.313 1.00 82.94 241 VAL A CA 1
ATOM 1974 C C . VAL A 1 241 ? -22.534 -29.590 51.182 1.00 82.94 241 VAL A C 1
ATOM 1976 O O . VAL A 1 241 ? -23.089 -30.359 51.959 1.00 82.94 241 VAL A O 1
ATOM 1979 N N . ASN A 1 242 ? -22.953 -28.331 51.019 1.00 79.12 242 ASN A N 1
ATOM 1980 C CA . ASN A 1 242 ? -24.067 -27.718 51.738 1.00 79.12 242 ASN A CA 1
ATOM 1981 C C . ASN A 1 242 ? -25.136 -27.163 50.768 1.00 79.12 242 ASN A C 1
ATOM 1983 O O . ASN A 1 242 ? -25.023 -26.024 50.294 1.00 79.12 242 ASN A O 1
ATOM 1987 N N . PRO A 1 243 ? -26.215 -27.925 50.504 1.00 76.75 243 PRO A N 1
ATOM 1988 C CA . PRO A 1 243 ? -27.269 -27.537 49.565 1.00 76.75 243 PRO A CA 1
ATOM 1989 C C . PRO A 1 243 ? -28.045 -26.270 49.950 1.00 76.75 243 PRO A C 1
ATOM 1991 O O . PRO A 1 243 ? -28.700 -25.681 49.087 1.00 76.75 243 PRO A O 1
ATOM 1994 N N . ASN A 1 244 ? -27.969 -25.834 51.213 1.00 81.25 244 ASN A N 1
ATOM 1995 C CA . ASN A 1 244 ? -28.685 -24.655 51.701 1.00 81.25 244 ASN A CA 1
ATOM 1996 C C . ASN A 1 244 ? -28.089 -23.339 51.183 1.00 81.25 244 ASN A C 1
ATOM 1998 O O . ASN A 1 244 ? -28.769 -22.320 51.227 1.00 81.25 244 ASN A O 1
ATOM 2002 N N . ILE A 1 245 ? -26.865 -23.354 50.639 1.00 82.94 245 ILE A N 1
ATOM 2003 C CA . ILE A 1 245 ? -26.240 -22.167 50.047 1.00 82.94 245 ILE A CA 1
ATOM 2004 C C . ILE A 1 245 ? -26.912 -21.848 48.706 1.00 82.94 245 ILE A C 1
ATOM 2006 O O . ILE A 1 245 ? -26.661 -22.454 47.654 1.00 82.94 245 ILE A O 1
ATOM 2010 N N . THR A 1 246 ? -27.775 -20.841 48.718 1.00 85.62 246 THR A N 1
ATOM 2011 C CA . THR A 1 246 ? -28.519 -20.397 47.542 1.00 85.62 246 THR A CA 1
ATOM 2012 C C . THR A 1 246 ? -27.665 -19.517 46.623 1.00 85.62 246 THR A C 1
ATOM 2014 O O . THR A 1 246 ? -26.708 -18.859 47.025 1.00 85.62 246 THR A O 1
ATOM 2017 N N . MET A 1 247 ? -28.045 -19.420 45.339 1.00 82.25 247 MET A N 1
ATOM 2018 C CA . MET A 1 247 ? -27.371 -18.486 44.413 1.00 82.25 247 MET A CA 1
ATOM 2019 C C . MET A 1 247 ? -27.557 -17.018 44.829 1.00 82.25 247 MET A C 1
ATOM 2021 O O . MET A 1 247 ? -26.773 -16.167 44.415 1.00 82.25 247 MET A O 1
ATOM 2025 N N . ASN A 1 248 ? -28.606 -16.718 45.603 1.00 85.12 248 ASN A N 1
ATOM 2026 C CA . ASN A 1 248 ? -28.872 -15.377 46.114 1.00 85.12 248 ASN A CA 1
ATOM 2027 C C . ASN A 1 248 ? -27.897 -15.009 47.233 1.00 85.12 248 ASN A C 1
ATOM 2029 O O . ASN A 1 248 ? -27.400 -13.887 47.248 1.00 85.12 248 ASN A O 1
ATOM 2033 N N . GLU A 1 249 ? -27.576 -15.948 48.121 1.00 85.06 249 GLU A N 1
ATOM 2034 C CA . GLU A 1 249 ? -26.555 -15.736 49.151 1.00 85.06 249 GLU A CA 1
ATOM 2035 C C . GLU A 1 249 ? -25.177 -15.550 48.524 1.00 85.06 249 GLU A C 1
ATOM 2037 O O . GLU A 1 249 ? -24.502 -14.581 48.846 1.00 85.06 249 GLU A O 1
ATOM 2042 N N . ILE A 1 250 ? -24.808 -16.368 47.532 1.00 84.88 250 ILE A N 1
ATOM 2043 C CA . ILE A 1 250 ? -23.549 -16.197 46.784 1.00 84.88 250 ILE A CA 1
ATOM 2044 C C . ILE A 1 250 ? -23.484 -14.811 46.118 1.00 84.88 250 ILE A C 1
ATOM 2046 O O . ILE A 1 250 ? -22.460 -14.133 46.177 1.00 84.88 250 ILE A O 1
ATOM 2050 N N . ALA A 1 251 ? -24.585 -14.361 45.507 1.00 84.69 251 ALA A N 1
ATOM 2051 C CA . ALA A 1 251 ? -24.687 -13.035 44.900 1.00 84.69 251 ALA A CA 1
ATOM 2052 C C . ALA A 1 251 ? -24.500 -11.907 45.932 1.00 84.69 251 ALA A C 1
ATOM 2054 O O . ALA A 1 251 ? -23.752 -10.960 45.677 1.00 84.69 251 ALA A O 1
ATOM 2055 N N . LYS A 1 252 ? -25.129 -12.039 47.109 1.00 86.31 252 LYS A N 1
ATOM 2056 C CA . LYS A 1 252 ? -25.021 -11.091 48.226 1.00 86.31 252 LYS A CA 1
ATOM 2057 C C . LYS A 1 252 ? -23.593 -11.035 48.776 1.00 86.31 252 LYS A C 1
ATOM 2059 O O . LYS A 1 252 ? -23.053 -9.944 48.916 1.00 86.31 252 LYS A O 1
ATOM 2064 N N . THR A 1 253 ? -22.961 -12.187 49.000 1.00 85.25 253 THR A N 1
ATOM 2065 C CA . THR A 1 253 ? -21.580 -12.304 49.500 1.00 85.25 253 THR A CA 1
ATOM 2066 C C . THR A 1 253 ? -20.556 -11.714 48.531 1.00 85.25 253 THR A C 1
ATOM 2068 O O . THR A 1 253 ? -19.582 -11.100 48.955 1.00 85.25 253 THR A O 1
ATOM 2071 N N . LEU A 1 254 ? -20.774 -11.865 47.222 1.00 82.38 254 LEU A N 1
ATOM 2072 C CA . LEU A 1 254 ? -19.882 -11.335 46.184 1.00 82.38 254 LEU A CA 1
ATOM 2073 C C . LEU A 1 254 ? -20.203 -9.889 45.767 1.00 82.38 254 LEU A C 1
ATOM 2075 O O . LEU A 1 254 ? -19.464 -9.315 44.964 1.00 82.38 254 LEU A O 1
ATOM 2079 N N . GLY A 1 255 ? -21.297 -9.302 46.266 1.00 81.19 255 GLY A N 1
ATOM 2080 C CA . GLY A 1 255 ? -21.739 -7.954 45.896 1.00 81.19 255 GLY A CA 1
ATOM 2081 C C . GLY A 1 255 ? -22.105 -7.810 44.413 1.00 81.19 255 GLY A C 1
ATOM 2082 O O . GLY A 1 255 ? -21.884 -6.753 43.822 1.00 81.19 255 GLY A O 1
ATOM 2083 N N . ILE A 1 256 ? -22.621 -8.870 43.780 1.00 82.19 256 ILE A N 1
ATOM 2084 C CA . ILE A 1 256 ? -22.982 -8.889 42.352 1.00 82.19 256 ILE A CA 1
ATOM 2085 C C . ILE A 1 256 ? -24.419 -9.361 42.140 1.00 82.19 256 ILE A C 1
ATOM 2087 O O . ILE A 1 256 ? -25.026 -9.980 43.005 1.00 82.19 256 ILE A O 1
ATOM 2091 N N . SER A 1 257 ? -24.985 -9.096 40.960 1.00 81.12 257 SER A N 1
ATOM 2092 C CA . SER A 1 257 ? -26.323 -9.596 40.634 1.00 81.12 257 SER A CA 1
ATOM 2093 C C . SER A 1 257 ? -26.323 -11.115 40.451 1.00 81.12 257 SER A C 1
ATOM 2095 O O . SER A 1 257 ? -25.367 -11.699 39.935 1.00 81.12 257 SER A O 1
ATOM 2097 N N . ARG A 1 258 ? -27.443 -11.765 40.778 1.00 81.12 258 ARG A N 1
ATOM 2098 C CA . ARG A 1 258 ? -27.651 -13.206 40.547 1.00 81.12 258 ARG A CA 1
ATOM 2099 C C . ARG A 1 258 ? -27.350 -13.614 39.097 1.00 81.12 258 ARG A C 1
ATOM 2101 O O . ARG A 1 258 ? -26.739 -14.650 38.847 1.00 81.12 258 ARG A O 1
ATOM 2108 N N . THR A 1 259 ? -27.723 -12.772 38.134 1.00 80.62 259 THR A N 1
ATOM 2109 C CA . THR A 1 259 ? -27.445 -12.977 36.704 1.00 80.62 259 THR A CA 1
ATOM 2110 C C . THR A 1 259 ? -25.947 -12.945 36.395 1.00 80.62 259 THR A C 1
ATOM 2112 O O . THR A 1 259 ? -25.473 -13.712 35.555 1.00 80.62 259 THR A O 1
ATOM 2115 N N . ALA A 1 260 ? -25.181 -12.083 37.070 1.00 76.12 260 ALA A N 1
ATOM 2116 C CA . ALA A 1 260 ? -23.728 -12.052 36.943 1.00 76.12 260 ALA A CA 1
ATOM 2117 C C . ALA A 1 260 ? -23.085 -13.325 37.516 1.00 76.12 260 ALA A C 1
ATOM 2119 O O . ALA A 1 260 ? -22.183 -13.862 36.878 1.00 76.12 260 ALA A O 1
ATOM 2120 N N . VAL A 1 261 ? -23.598 -13.864 38.632 1.00 80.38 261 VAL A N 1
ATOM 2121 C CA . VAL A 1 261 ? -23.138 -15.149 39.194 1.00 80.38 261 VAL A CA 1
ATOM 2122 C C . VAL A 1 261 ? -23.306 -16.283 38.178 1.00 80.38 261 VAL A C 1
ATOM 2124 O O . VAL A 1 261 ? -22.352 -17.010 37.919 1.00 80.38 261 VAL A O 1
ATOM 2127 N N . TYR A 1 262 ? -24.472 -16.409 37.532 1.00 82.12 262 TYR A N 1
ATOM 2128 C CA . TYR A 1 262 ? -24.688 -17.439 36.502 1.00 82.12 262 TYR A CA 1
ATOM 2129 C C . TYR A 1 262 ? -23.775 -17.268 35.284 1.00 82.12 262 TYR A C 1
ATOM 2131 O O . TYR A 1 262 ? -23.207 -18.241 34.793 1.00 82.12 262 TYR A O 1
ATOM 2139 N N . LYS A 1 263 ? -23.579 -16.029 34.814 1.00 78.38 263 LYS A N 1
ATOM 2140 C CA . LYS A 1 263 ? -22.645 -15.745 33.714 1.00 78.38 263 LYS A CA 1
ATOM 2141 C C . LYS A 1 263 ? -21.199 -16.085 34.070 1.00 78.38 263 LYS A C 1
ATOM 2143 O O . LYS A 1 263 ? -20.446 -16.476 33.185 1.00 78.38 263 LYS A O 1
ATOM 2148 N N . LEU A 1 264 ? -20.798 -15.894 35.327 1.00 78.31 264 LEU A N 1
ATOM 2149 C CA . LEU A 1 264 ? -19.461 -16.245 35.802 1.00 78.31 264 LEU A CA 1
ATOM 2150 C C . LEU A 1 264 ? -19.316 -17.757 35.992 1.00 78.31 264 LEU A C 1
ATOM 2152 O O . LEU A 1 264 ? -18.313 -18.299 35.545 1.00 78.31 264 LEU A O 1
ATOM 2156 N N . LYS A 1 265 ? -20.329 -18.437 36.546 1.00 79.81 265 LYS A N 1
ATOM 2157 C CA . LYS A 1 265 ? -20.390 -19.904 36.655 1.00 79.81 265 LYS A CA 1
ATOM 2158 C C . LYS A 1 265 ? -20.192 -20.575 35.292 1.00 79.81 265 LYS A C 1
ATOM 2160 O O . LYS A 1 265 ? -19.304 -21.405 35.154 1.00 79.81 265 LYS A O 1
ATOM 2165 N N . ASN A 1 266 ? -20.934 -20.142 34.270 1.00 76.06 266 ASN A N 1
ATOM 2166 C CA . ASN A 1 266 ? -20.839 -20.680 32.903 1.00 76.06 266 ASN A CA 1
ATOM 2167 C C . ASN A 1 266 ? -19.509 -20.373 32.189 1.00 76.06 266 ASN A C 1
ATOM 2169 O O . ASN A 1 266 ? -19.309 -20.814 31.066 1.00 76.06 266 ASN A O 1
ATOM 2173 N N . LYS A 1 267 ? -18.649 -19.534 32.777 1.00 67.50 267 LYS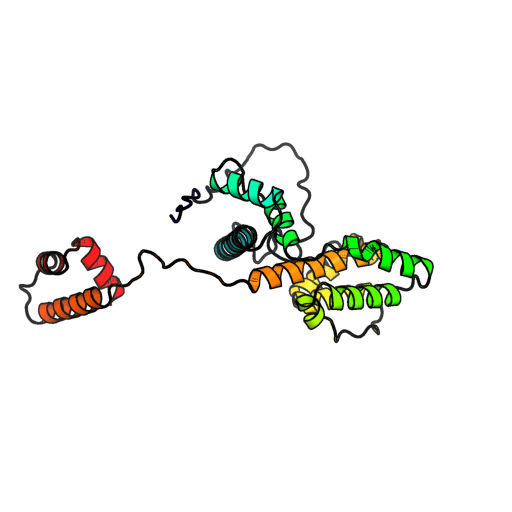 A N 1
ATOM 2174 C CA . LYS A 1 267 ? -17.301 -19.231 32.273 1.00 67.50 267 LYS A CA 1
ATOM 2175 C C . LYS A 1 267 ? -16.197 -19.906 33.095 1.00 67.50 267 LYS A C 1
ATOM 2177 O O . LYS A 1 267 ? -15.026 -19.642 32.825 1.00 67.50 267 LYS A O 1
ATOM 2182 N N . ILE A 1 268 ? -16.557 -20.590 34.180 1.00 66.88 268 ILE A N 1
ATOM 2183 C CA . ILE A 1 268 ? -15.646 -21.283 35.100 1.00 66.88 268 ILE A CA 1
ATOM 2184 C C . ILE A 1 268 ? -15.758 -22.799 34.900 1.00 66.88 268 ILE A C 1
ATOM 2186 O O . ILE A 1 268 ? -14.733 -23.469 34.972 1.00 66.88 268 ILE A O 1
ATOM 2190 N N . CYS A 1 269 ? -16.973 -23.304 34.653 1.00 47.25 269 CYS A N 1
ATOM 2191 C CA . CYS A 1 269 ? -17.195 -24.591 33.991 1.00 47.25 269 CYS A CA 1
ATOM 2192 C C . CYS A 1 269 ? -16.859 -24.477 32.502 1.00 47.25 269 CYS A C 1
ATOM 2194 O O . CYS A 1 269 ? -16.374 -25.486 31.955 1.00 47.25 269 CYS A O 1
#

Organism: Vibrio vulnificus (NCBI:txid672)

Sequence (269 aa):
MLVKAKGKTPQRPSSDNIRKKYTTLALPFCALCYKRVNQSPYYCRDHHSSRNALAYKKATRRLVSAVYRYSNDKSEKRNLNDYKRGDLTLTAELLYRWLALFSVQPRMAIGWLNHVDQTEPDWTGYAKVILEFSKIHYPKAYEMIKDLEINRASYEIWIVEIARSLGGEIEGNLWRLKDADIWLETSSNMQKSLTLLNCISRYEAFMVVCSFPIETGVIKGTNVDIEKRDRLKALLEERKVNPNITMNEIAKTLGISRTAVYKLKNKIC

Secondary structure (DSSP, 8-state):
---------------------------SB-TTSSSBP-SSSS--GGG-TTTTHHHHHHHHHHHHHHHHHH---HHHHHHHHHHHHTSS---HHHHHHHHHTTS--GGGGHHHHHHHHHH--SHHHHHHHHHHHHHHH-HHHHHHHTT--S-SS-HHHHHHHHHHHHHHHHHHHHHHHSSHIIIIISS-HHHHHHHHHHHHHHHHHHHHHHHS-------TT----HHHHHHHHHHHHHHHH-TT--HHHHHHHHTS-HHHHHHHHTTT-

Radius of gyration: 26.27 Å; chains: 1; bounding box: 52×49×75 Å

pLDDT: mean 83.61, std 18.59, range [26.94, 98.62]

Foldseek 3Di:
DDDPLPQPDPDPPDPCPDDDPDPDQADQAALQFLFGPDPDSHHRPCQPCPNNVPSVVVSVVLLLVCCCPPAPDPVLVVQSVCVSVVVDDDDSVNSSVSLLSQFDALVVLVVVLVVCVPPPQALLSLVVSLLVVCVVTQVVLNVLLVPQDSPDPDNLLSLLVSLCSLPNPVRSVCCCPPCCCPQPVPDGSSSVSSSSSSSSRRSSSSVSSVPDDPPPPPPPVPPPVVVLLVLLVVLVVVCVVPVVSDLVNNCVVSVHDSVVSVVSVVVND